Protein AF-0000000072935195 (afdb_homodimer)

Structure (mmCIF, N/CA/C/O backbone):
data_AF-000000007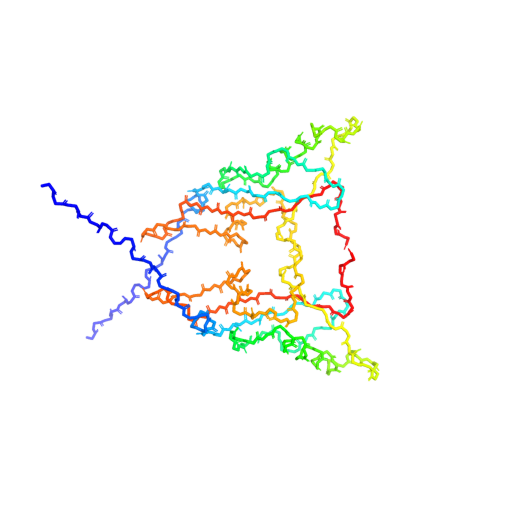2935195-model_v1
#
loop_
_entity.id
_entity.type
_entity.pdbx_description
1 polymer 'Ubiquitin-like protein ATG12'
#
loop_
_atom_site.group_PDB
_atom_site.id
_atom_site.type_symbol
_atom_site.label_atom_id
_atom_site.label_alt_id
_atom_site.label_comp_id
_atom_site.label_asym_id
_atom_site.label_entity_id
_atom_site.label_seq_id
_atom_site.pdbx_PDB_ins_code
_atom_site.Cartn_x
_atom_site.Cartn_y
_atom_site.Cartn_z
_atom_site.occupancy
_atom_site.B_iso_or_equiv
_atom_site.auth_seq_id
_atom_site.auth_comp_id
_atom_site.auth_asym_id
_atom_site.auth_atom_id
_atom_site.pdbx_PDB_model_num
ATOM 1 N N . MET A 1 1 ? 34.125 33.344 -24.453 1 31.7 1 MET A N 1
ATOM 2 C CA . MET A 1 1 ? 33.062 33.031 -23.5 1 31.7 1 MET A CA 1
ATOM 3 C C . MET A 1 1 ? 32.531 31.625 -23.75 1 31.7 1 MET A C 1
ATOM 5 O O . MET A 1 1 ? 31.906 31.375 -24.797 1 31.7 1 MET A O 1
ATOM 9 N N . SER A 1 2 ? 33.156 30.453 -23.281 1 37.28 2 SER A N 1
ATOM 10 C CA . SER A 1 2 ? 33.094 29.016 -23.516 1 37.28 2 SER A CA 1
ATOM 11 C C . SER A 1 2 ? 31.781 28.422 -23.047 1 37.28 2 SER A C 1
ATOM 13 O O . SER A 1 2 ? 31.391 28.609 -21.906 1 37.28 2 SER A O 1
ATOM 15 N N . ASN A 1 3 ? 30.672 28.266 -23.906 1 37.59 3 ASN A N 1
ATOM 16 C CA . ASN A 1 3 ? 29.328 27.703 -23.812 1 37.59 3 ASN A CA 1
ATOM 17 C C . ASN A 1 3 ? 29.359 26.297 -23.234 1 37.59 3 ASN A C 1
ATOM 19 O O . ASN A 1 3 ? 29.688 25.344 -23.953 1 37.59 3 ASN A O 1
ATOM 23 N N . ASP A 1 4 ? 29.875 25.984 -22.109 1 37.94 4 ASP A N 1
ATOM 24 C CA . ASP A 1 4 ? 29.906 24.703 -21.391 1 37.94 4 ASP A CA 1
ATOM 25 C C . ASP A 1 4 ? 28.531 24.062 -21.359 1 37.94 4 ASP A C 1
ATOM 27 O O . ASP A 1 4 ? 27.609 24.594 -20.734 1 37.94 4 ASP A O 1
ATOM 31 N N . THR A 1 5 ? 28.031 23.516 -22.547 1 38.28 5 THR A N 1
ATOM 32 C CA . THR A 1 5 ? 26.844 22.703 -22.766 1 38.28 5 THR A CA 1
ATOM 33 C C . THR A 1 5 ? 26.719 21.625 -21.688 1 38.28 5 THR A C 1
ATOM 35 O O . THR A 1 5 ? 27.562 20.719 -21.609 1 38.28 5 THR A O 1
ATOM 38 N N . ASP A 1 6 ? 26.469 21.875 -20.438 1 37.78 6 ASP A N 1
ATOM 39 C CA . ASP A 1 6 ? 26.062 20.984 -19.344 1 37.78 6 ASP A CA 1
ATOM 40 C C . ASP A 1 6 ? 25.188 19.859 -19.859 1 37.78 6 ASP A C 1
ATOM 42 O O . ASP A 1 6 ? 24.062 20.078 -20.328 1 37.78 6 ASP A O 1
ATOM 46 N N . THR A 1 7 ? 25.75 18.891 -20.688 1 35.91 7 THR A N 1
ATOM 47 C CA . THR A 1 7 ? 25.188 17.625 -21.125 1 35.91 7 THR A CA 1
ATOM 48 C C . THR A 1 7 ? 24.422 16.938 -19.984 1 35.91 7 THR A C 1
ATOM 50 O O . THR A 1 7 ? 25.031 16.531 -19 1 35.91 7 THR A O 1
ATOM 53 N N . GLN A 1 8 ? 23.359 17.5 -19.391 1 38.47 8 GLN A N 1
ATOM 54 C CA . GLN A 1 8 ? 22.375 16.75 -18.625 1 38.47 8 GLN A CA 1
ATOM 55 C C . GLN A 1 8 ? 22.266 15.305 -19.109 1 38.47 8 GLN A C 1
ATOM 57 O O . GLN A 1 8 ? 21.953 15.047 -20.266 1 38.47 8 GLN A O 1
ATOM 62 N N . SER A 1 9 ? 23.219 14.359 -18.891 1 37.69 9 SER A N 1
ATOM 63 C CA . SER A 1 9 ? 23.25 12.914 -19.094 1 37.69 9 SER A CA 1
ATOM 64 C C . SER A 1 9 ? 21.844 12.32 -19.062 1 37.69 9 SER A C 1
ATOM 66 O O . SER A 1 9 ? 21.125 12.484 -18.062 1 37.69 9 SER A O 1
ATOM 68 N N . ILE A 1 10 ? 21 12.461 -20.047 1 38.19 10 ILE A N 1
ATOM 69 C CA . ILE A 1 10 ? 19.781 11.734 -20.375 1 38.19 10 ILE A CA 1
ATOM 70 C C . ILE A 1 10 ? 19.859 10.32 -19.797 1 38.19 10 ILE A C 1
ATOM 72 O O . ILE A 1 10 ? 20.734 9.539 -20.141 1 38.19 10 ILE A O 1
ATOM 76 N N . GLU A 1 11 ? 19.875 10.062 -18.438 1 41.09 11 GLU A N 1
ATOM 77 C CA . GLU A 1 11 ? 19.516 8.688 -18.094 1 41.09 11 GLU A CA 1
ATOM 78 C C . GLU A 1 11 ? 18.812 7.988 -19.25 1 41.09 11 GLU A C 1
ATOM 80 O O . GLU A 1 11 ? 17.688 8.359 -19.609 1 41.09 11 GLU A O 1
ATOM 85 N N . VAL A 1 12 ? 19.406 7.773 -20.375 1 40.97 12 VAL A N 1
ATOM 86 C CA . VAL A 1 12 ? 19.047 6.988 -21.547 1 40.97 12 VAL A CA 1
ATOM 87 C C . VAL A 1 12 ? 18 5.941 -21.172 1 40.97 12 VAL A C 1
ATOM 89 O O . VAL A 1 12 ? 17.906 5.539 -20 1 40.97 12 VAL A O 1
ATOM 92 N N . ALA A 1 13 ? 16.984 5.742 -21.984 1 46.56 13 ALA A N 1
ATOM 93 C CA . ALA A 1 13 ? 15.883 4.793 -22.109 1 46.56 13 ALA A CA 1
ATOM 94 C C . ALA A 1 13 ? 16.344 3.375 -21.781 1 46.56 13 ALA A C 1
ATOM 96 O O . ALA A 1 13 ? 17.062 2.754 -22.562 1 46.56 13 ALA A O 1
ATOM 97 N N . VAL A 1 14 ? 17.031 3.082 -20.672 1 55.19 14 VAL A N 1
ATOM 98 C CA . VAL A 1 14 ? 17.156 1.657 -20.375 1 55.19 14 VAL A CA 1
ATOM 99 C C . VAL A 1 14 ? 15.938 0.909 -20.922 1 55.19 14 VAL A C 1
ATOM 101 O O . VAL A 1 14 ? 14.797 1.337 -20.734 1 55.19 14 VAL A O 1
ATOM 104 N N . PRO A 1 15 ? 16.156 0.14 -21.938 1 67.12 15 PRO A N 1
ATOM 105 C CA . PRO A 1 15 ? 15.031 -0.64 -22.469 1 67.12 15 PRO A CA 1
ATOM 106 C C . PRO A 1 15 ? 14.164 -1.25 -21.375 1 67.12 15 PRO A C 1
ATOM 108 O O . PRO A 1 15 ? 14.672 -1.594 -20.297 1 67.12 15 PRO A O 1
ATOM 111 N N . PHE A 1 16 ? 12.836 -1.017 -21.453 1 74.25 16 PHE A N 1
ATOM 112 C CA . PHE A 1 16 ? 11.828 -1.534 -20.531 1 74.25 16 PHE A CA 1
ATOM 113 C C . PHE A 1 16 ? 12.172 -2.947 -20.094 1 74.25 16 PHE A C 1
ATOM 115 O O . PHE A 1 16 ? 11.938 -3.312 -18.938 1 74.25 16 PHE A O 1
ATOM 122 N N . GLU A 1 17 ? 12.891 -3.598 -20.969 1 83.06 17 GLU A N 1
ATOM 123 C CA . GLU A 1 17 ? 13.203 -4.984 -20.641 1 83.06 17 GLU A CA 1
ATOM 124 C C . GLU A 1 17 ? 14.25 -5.07 -19.531 1 83.06 17 GLU A C 1
ATOM 126 O O . GLU A 1 17 ? 14.148 -5.918 -18.641 1 83.06 17 GLU A O 1
ATOM 131 N N . LYS A 1 18 ? 15.211 -4.203 -19.562 1 86.5 18 LYS A N 1
ATOM 132 C CA . LYS A 1 18 ? 16.266 -4.219 -18.562 1 86.5 18 LYS A CA 1
ATOM 133 C C . LYS A 1 18 ? 15.742 -3.811 -17.188 1 86.5 18 LYS A C 1
ATOM 135 O O . LYS A 1 18 ? 16.203 -4.32 -16.156 1 86.5 18 LYS A O 1
ATOM 140 N N . LEU A 1 19 ? 14.727 -3.055 -17.25 1 90.62 19 LEU A N 1
ATOM 141 C CA . LEU A 1 19 ? 14.141 -2.561 -16 1 90.62 19 LEU A CA 1
ATOM 142 C C . LEU A 1 19 ? 13.367 -3.668 -15.289 1 90.62 19 LEU A C 1
ATOM 144 O O . LEU A 1 19 ? 13.148 -3.594 -14.078 1 90.62 19 LEU A O 1
ATOM 148 N N . ARG A 1 20 ? 13.047 -4.668 -16.062 1 95.38 20 ARG A N 1
ATOM 149 C CA . ARG A 1 20 ? 12.219 -5.742 -15.523 1 95.38 20 ARG A CA 1
ATOM 150 C C . ARG A 1 20 ? 13.031 -7.012 -15.305 1 95.38 20 ARG A C 1
ATOM 152 O O . ARG A 1 20 ? 12.492 -8.047 -14.906 1 95.38 20 ARG A O 1
ATOM 159 N N . ASP A 1 21 ? 14.289 -6.801 -15.586 1 94.94 21 ASP A N 1
ATOM 160 C CA . ASP A 1 21 ? 15.156 -7.973 -15.57 1 94.94 21 ASP A CA 1
ATOM 161 C C . ASP A 1 21 ? 15.703 -8.227 -14.164 1 94.94 21 ASP A C 1
ATOM 163 O O . ASP A 1 21 ? 16.906 -8.102 -13.93 1 94.94 21 ASP A O 1
ATOM 167 N N . PHE A 1 22 ? 14.898 -8.617 -13.219 1 96.62 22 PHE A N 1
ATOM 168 C CA . PHE A 1 22 ? 15.211 -9.047 -11.859 1 96.62 22 PHE A CA 1
ATOM 169 C C . PHE A 1 22 ? 14.109 -9.945 -11.312 1 96.62 22 PHE A C 1
ATOM 171 O O . PHE A 1 22 ? 13.023 -10.031 -11.883 1 96.62 22 PHE A O 1
ATOM 178 N N . ARG A 1 23 ? 14.391 -10.672 -10.266 1 97.88 23 ARG A N 1
ATOM 179 C CA . ARG A 1 23 ? 13.398 -11.547 -9.641 1 97.88 23 ARG A CA 1
ATOM 180 C C . ARG A 1 23 ? 12.609 -10.797 -8.57 1 97.88 23 ARG A C 1
ATOM 182 O O . ARG A 1 23 ? 13.156 -9.953 -7.859 1 97.88 23 ARG A O 1
ATOM 189 N N . VAL A 1 24 ? 11.391 -11.164 -8.531 1 97.94 24 VAL A N 1
ATOM 190 C CA . VAL A 1 24 ? 10.492 -10.633 -7.512 1 97.94 24 VAL A CA 1
ATOM 191 C C . VAL A 1 24 ? 10.086 -11.75 -6.551 1 97.94 24 VAL A C 1
ATOM 193 O O . VAL A 1 24 ? 9.469 -12.734 -6.961 1 97.94 24 VAL A O 1
ATOM 196 N N . THR A 1 25 ? 10.469 -11.586 -5.328 1 98 25 THR A N 1
ATOM 197 C CA . THR A 1 25 ? 9.938 -12.469 -4.301 1 98 25 THR A CA 1
ATOM 198 C C . THR A 1 25 ? 8.555 -12.008 -3.848 1 98 25 THR A C 1
ATOM 200 O O . THR A 1 25 ? 8.398 -10.883 -3.365 1 98 25 THR A O 1
ATOM 203 N N . VAL A 1 26 ? 7.562 -12.875 -4.035 1 97.44 26 VAL A N 1
ATOM 204 C CA . VAL A 1 26 ? 6.215 -12.531 -3.6 1 97.44 26 VAL A CA 1
ATOM 205 C C . VAL A 1 26 ? 5.898 -13.234 -2.283 1 97.44 26 VAL A C 1
ATOM 207 O O . VAL A 1 26 ? 6.285 -14.391 -2.082 1 97.44 26 VAL A O 1
ATOM 210 N N . GLN A 1 27 ? 5.328 -12.555 -1.405 1 95.81 27 GLN A N 1
ATOM 211 C CA . GLN A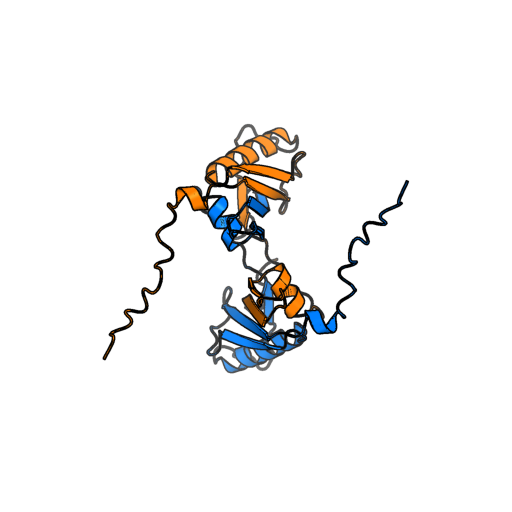 1 27 ? 4.762 -13.102 -0.18 1 95.81 27 GLN A CA 1
ATOM 212 C C . GLN A 1 27 ? 3.244 -12.93 -0.15 1 95.81 27 GLN A C 1
ATOM 214 O O . GLN A 1 27 ? 2.738 -11.82 -0.355 1 95.81 27 GLN A O 1
ATOM 219 N N . LEU A 1 28 ? 2.535 -14.016 0.175 1 95.69 28 LEU A N 1
ATOM 220 C CA . LEU A 1 28 ? 1.087 -14.047 -0.002 1 95.69 28 LEU A CA 1
ATOM 221 C C . LEU A 1 28 ? 0.376 -14.117 1.345 1 95.69 28 LEU A C 1
ATOM 223 O O . LEU A 1 28 ? 0.763 -14.898 2.219 1 95.69 28 LEU A O 1
ATOM 227 N N . TYR A 1 29 ? -0.694 -13.297 1.354 1 92.94 29 TYR A N 1
ATOM 228 C CA . TYR A 1 29 ? -1.54 -13.289 2.541 1 92.94 29 TYR A CA 1
ATOM 229 C C . TYR A 1 29 ? -3.002 -13.508 2.172 1 92.94 29 TYR A C 1
ATOM 231 O O . TYR A 1 29 ? -3.547 -12.805 1.322 1 92.94 29 TYR A O 1
ATOM 239 N N . PRO A 1 30 ? -3.639 -14.508 2.848 1 93.88 30 PRO A N 1
ATOM 240 C CA . PRO A 1 30 ? -5.059 -14.719 2.557 1 93.88 30 PRO A CA 1
ATOM 241 C C . PRO A 1 30 ? -5.953 -13.648 3.178 1 93.88 30 PRO A C 1
ATOM 243 O O . PRO A 1 30 ? -5.641 -13.125 4.25 1 93.88 30 PRO A O 1
ATOM 246 N N . ILE A 1 31 ? -6.961 -13.359 2.439 1 89.19 31 ILE A N 1
ATOM 247 C CA . ILE A 1 31 ? -7.992 -12.453 2.934 1 89.19 31 ILE A CA 1
ATOM 248 C C . ILE A 1 31 ? -9.305 -13.211 3.105 1 89.19 31 ILE A C 1
ATOM 250 O O . ILE A 1 31 ? -9.672 -14.031 2.26 1 89.19 31 ILE A O 1
ATOM 254 N N . GLY A 1 32 ? -9.961 -12.836 4.27 1 88.5 32 GLY A N 1
ATOM 255 C CA . GLY A 1 32 ? -11.266 -13.445 4.477 1 88.5 32 GLY A CA 1
ATOM 256 C C . GLY A 1 32 ? -11.211 -14.961 4.582 1 88.5 32 GLY A C 1
ATOM 257 O O . GLY A 1 32 ? -10.453 -15.5 5.391 1 88.5 32 GLY A O 1
ATOM 258 N N . ASN A 1 33 ? -11.953 -15.594 3.648 1 89.19 33 ASN A N 1
ATOM 259 C CA . ASN A 1 33 ? -12.094 -17.047 3.742 1 89.19 33 ASN A CA 1
ATOM 260 C C . ASN A 1 33 ? -11.125 -17.766 2.803 1 89.19 33 ASN A C 1
ATOM 262 O O . ASN A 1 33 ? -11.25 -18.969 2.584 1 89.19 33 ASN A O 1
ATOM 266 N N . ALA A 1 34 ? -10.258 -17.062 2.256 1 93.81 34 ALA A N 1
ATOM 267 C CA . ALA A 1 34 ? -9.266 -17.719 1.411 1 93.81 34 ALA A CA 1
ATOM 268 C C . ALA A 1 34 ? -8.406 -18.688 2.229 1 93.81 34 ALA A C 1
ATOM 270 O O . ALA A 1 34 ? -7.98 -18.359 3.338 1 93.81 34 ALA A O 1
ATOM 271 N N . PRO A 1 35 ? -8.18 -19.812 1.709 1 94.38 35 PRO A N 1
ATOM 272 C CA . PRO A 1 35 ? -7.367 -20.766 2.451 1 94.38 35 PRO A CA 1
ATOM 273 C C . PRO A 1 35 ? -5.895 -20.375 2.508 1 94.38 35 PRO A C 1
ATOM 275 O O . PRO A 1 35 ? -5.363 -19.812 1.547 1 94.38 35 PRO A O 1
ATOM 278 N N . PRO A 1 36 ? -5.281 -20.703 3.639 1 94.75 36 PRO A N 1
ATOM 279 C CA . PRO A 1 36 ? -3.826 -20.562 3.631 1 94.75 36 PRO A CA 1
ATOM 280 C C . PRO A 1 36 ? -3.141 -21.531 2.668 1 94.75 36 PRO A C 1
ATO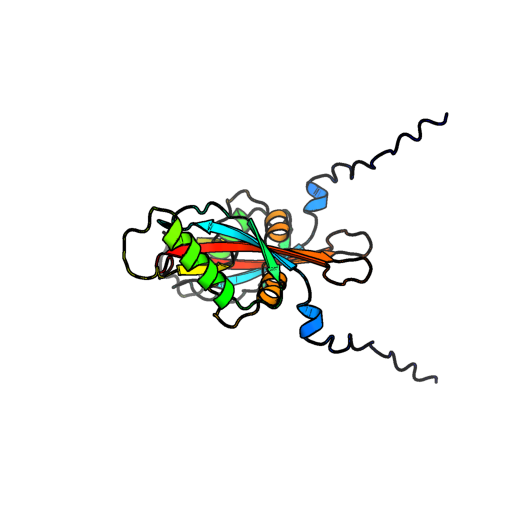M 282 O O . PRO A 1 36 ? -3.588 -22.672 2.512 1 94.75 36 PRO A O 1
ATOM 285 N N . LEU A 1 37 ? -2.197 -21.109 2.082 1 94.44 37 LEU A N 1
ATOM 286 C CA . LEU A 1 37 ? -1.484 -21.922 1.111 1 94.44 37 LEU A CA 1
ATOM 287 C C . LEU A 1 37 ? -0.181 -22.453 1.701 1 94.44 37 LEU A C 1
ATOM 289 O O . LEU A 1 37 ? 0.43 -21.812 2.551 1 94.44 37 LEU A O 1
ATOM 293 N N . LYS A 1 38 ? 0.239 -23.547 1.269 1 91.06 38 LYS A N 1
ATOM 294 C CA . LYS A 1 38 ? 1.497 -24.141 1.698 1 91.06 38 LYS A CA 1
ATOM 295 C C . LYS A 1 38 ? 2.689 -23.297 1.259 1 91.06 38 LYS A C 1
ATOM 297 O O . LYS A 1 38 ? 3.629 -23.094 2.031 1 91.06 38 LYS A O 1
ATOM 302 N N . GLN A 1 39 ? 2.67 -22.859 0.032 1 89.56 39 GLN A N 1
ATOM 303 C CA . GLN A 1 39 ? 3.693 -21.953 -0.494 1 89.56 39 GLN A CA 1
ATOM 304 C C . GLN A 1 39 ? 3.225 -20.5 -0.454 1 89.56 39 GLN A C 1
ATOM 306 O O . GLN A 1 39 ? 2.471 -20.062 -1.325 1 89.56 39 GLN A O 1
ATOM 311 N N . CYS A 1 40 ? 3.756 -19.828 0.5 1 92.38 40 CYS A N 1
ATOM 312 C CA . CYS A 1 40 ? 3.281 -18.453 0.663 1 92.38 40 CYS A CA 1
ATOM 313 C C . CYS A 1 40 ? 4.375 -17.453 0.309 1 92.38 40 CYS A C 1
ATOM 315 O O . CYS A 1 40 ? 4.145 -16.234 0.342 1 92.38 40 CYS A O 1
ATOM 317 N N . LYS A 1 41 ? 5.523 -17.906 0.087 1 96.81 41 LYS A N 1
ATOM 318 C CA . LYS A 1 41 ? 6.648 -17.078 -0.315 1 96.81 41 LYS A CA 1
ATOM 319 C C . LYS A 1 41 ? 7.473 -17.75 -1.406 1 96.81 41 LYS A C 1
ATOM 321 O O . LYS A 1 41 ? 7.941 -18.875 -1.231 1 96.81 41 LYS A O 1
ATOM 326 N N . PHE A 1 42 ? 7.641 -17.125 -2.551 1 97.38 42 PHE A N 1
ATOM 327 C CA . PHE A 1 42 ? 8.414 -17.672 -3.656 1 97.38 42 PHE A CA 1
ATOM 328 C C . PHE A 1 42 ? 8.836 -16.562 -4.617 1 97.38 42 PHE A C 1
ATOM 330 O O . PHE A 1 42 ? 8.305 -15.445 -4.566 1 97.38 42 PHE A O 1
ATOM 337 N N . ALA A 1 43 ? 9.797 -16.875 -5.48 1 97.81 43 ALA A N 1
ATOM 338 C CA . ALA A 1 43 ? 10.32 -15.914 -6.441 1 97.81 43 ALA A CA 1
ATOM 339 C C . ALA A 1 43 ? 9.758 -16.172 -7.84 1 97.81 43 ALA A C 1
ATOM 341 O O . ALA A 1 43 ? 9.492 -17.312 -8.211 1 97.81 43 ALA A O 1
ATOM 342 N N . MET A 1 44 ? 9.602 -15.109 -8.555 1 97.94 44 MET A N 1
ATOM 343 C CA . MET A 1 44 ? 9.234 -15.188 -9.961 1 97.94 44 MET A CA 1
ATOM 344 C C . MET A 1 44 ? 9.984 -14.141 -10.781 1 97.94 44 MET A C 1
ATOM 346 O O . MET A 1 44 ? 10.547 -13.203 -10.219 1 97.94 44 MET A O 1
ATOM 350 N N . ALA A 1 45 ? 10.016 -14.438 -12.164 1 97.81 45 ALA A N 1
ATOM 351 C CA . ALA A 1 45 ? 10.656 -13.461 -13.039 1 97.81 45 ALA A CA 1
ATOM 352 C C . ALA A 1 45 ? 9.938 -12.117 -12.984 1 97.81 45 ALA A C 1
ATOM 354 O O . ALA A 1 45 ? 8.703 -12.07 -12.953 1 97.81 45 ALA A O 1
ATOM 355 N N . GLY A 1 46 ? 10.703 -11.07 -12.984 1 97.81 46 GLY A N 1
ATOM 356 C CA . GLY A 1 46 ? 10.125 -9.734 -12.961 1 97.81 46 GLY A CA 1
ATOM 357 C C . GLY A 1 46 ? 9.234 -9.445 -14.156 1 97.81 46 GLY A C 1
ATOM 358 O O . GLY A 1 46 ? 8.281 -8.68 -14.047 1 97.81 46 GLY A O 1
ATOM 359 N N . SER A 1 47 ? 9.469 -10.07 -15.227 1 97.69 47 SER A N 1
ATOM 360 C CA . SER A 1 47 ? 8.727 -9.812 -16.469 1 97.69 47 SER A CA 1
ATOM 361 C C . SER A 1 47 ? 7.395 -10.555 -16.469 1 97.69 47 SER A C 1
ATOM 363 O O . SER A 1 47 ? 6.598 -10.398 -17.391 1 97.69 47 SER A O 1
ATOM 365 N N . THR A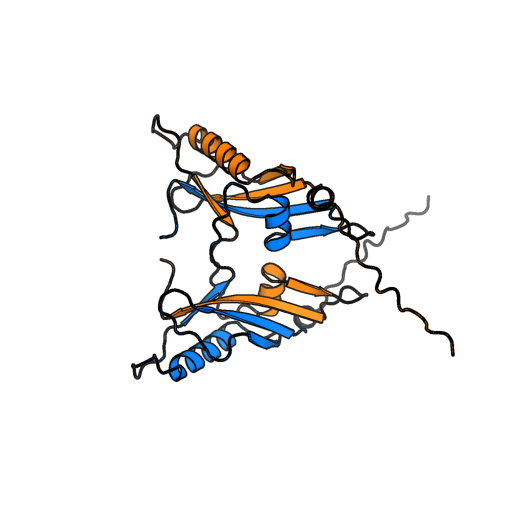 1 48 ? 7.082 -11.266 -15.492 1 97.75 48 THR A N 1
ATOM 366 C CA . THR A 1 48 ? 5.867 -12.07 -15.406 1 97.75 48 THR A CA 1
ATOM 367 C C . THR A 1 48 ? 4.637 -11.18 -15.266 1 97.75 48 THR A C 1
ATOM 369 O O . THR A 1 48 ? 4.609 -10.281 -14.422 1 97.75 48 THR A O 1
ATOM 372 N N . PRO A 1 49 ? 3.637 -11.367 -16.109 1 98.44 49 PRO A N 1
ATOM 373 C CA . PRO A 1 49 ? 2.391 -10.625 -15.898 1 98.44 49 PRO A CA 1
ATOM 374 C C . PRO A 1 49 ? 1.58 -11.148 -14.719 1 98.44 49 PRO A C 1
ATOM 376 O O . PRO A 1 49 ? 1.693 -12.328 -14.359 1 98.44 49 PRO A O 1
ATOM 379 N N . VAL A 1 50 ? 0.728 -10.375 -14.234 1 98.31 50 VAL A N 1
ATOM 380 C CA . VAL A 1 50 ? -0.066 -10.688 -13.055 1 98.31 50 VAL A CA 1
ATOM 381 C C . VAL A 1 50 ? -0.962 -11.891 -13.336 1 98.31 50 VAL A C 1
ATOM 383 O O . VAL A 1 50 ? -1.194 -12.719 -12.445 1 98.31 50 VAL A O 1
ATOM 386 N N . ARG A 1 51 ? -1.384 -12.016 -14.492 1 98.31 51 ARG A N 1
ATOM 387 C CA . ARG A 1 51 ? -2.287 -13.109 -14.828 1 98.31 51 ARG A CA 1
ATOM 388 C C . ARG A 1 51 ? -1.644 -14.461 -14.539 1 98.31 51 ARG A C 1
ATOM 390 O O . ARG A 1 51 ? -2.334 -15.422 -14.188 1 98.31 51 ARG A O 1
ATOM 397 N N . VAL A 1 52 ? -0.351 -14.523 -14.773 1 98.31 52 VAL A N 1
ATOM 398 C CA . VAL A 1 52 ? 0.357 -15.773 -14.5 1 98.31 52 VAL A CA 1
ATOM 399 C C . VAL A 1 52 ? 0.307 -16.078 -13.008 1 98.31 52 VAL A C 1
ATOM 401 O O . VAL A 1 52 ? 0.083 -17.234 -12.617 1 98.31 52 VAL A O 1
ATOM 404 N N . LEU A 1 53 ? 0.479 -15.109 -12.164 1 98.19 53 LEU A N 1
ATOM 405 C CA . LEU A 1 53 ? 0.37 -15.273 -10.719 1 98.19 53 LEU A CA 1
ATOM 406 C C . LEU A 1 53 ? -1.034 -15.727 -10.328 1 98.19 53 LEU A C 1
ATOM 408 O O . LEU A 1 53 ? -1.194 -16.641 -9.523 1 98.19 53 LEU A O 1
ATOM 412 N N . ILE A 1 54 ? -1.979 -15.078 -10.883 1 97.88 54 ILE A N 1
ATOM 413 C CA . ILE A 1 54 ? -3.363 -15.398 -10.555 1 97.88 54 ILE A CA 1
ATOM 414 C C . ILE A 1 54 ? -3.656 -16.859 -10.906 1 97.88 54 ILE A C 1
ATOM 416 O O . ILE A 1 54 ? -4.273 -17.578 -10.125 1 97.88 54 ILE A O 1
ATOM 420 N N . LYS A 1 55 ? -3.193 -17.234 -12.023 1 97.19 55 LYS A N 1
ATOM 421 C CA . LYS A 1 55 ? -3.4 -18.625 -12.438 1 97.19 55 LYS A CA 1
ATOM 422 C C . LYS A 1 55 ? -2.723 -19.594 -11.477 1 97.19 55 LYS A C 1
ATOM 424 O O . LYS A 1 55 ? -3.287 -20.641 -11.133 1 97.19 55 LYS A O 1
ATOM 429 N N . PHE A 1 56 ? -1.497 -19.297 -11.125 1 96.69 56 PHE A N 1
ATOM 430 C CA . PHE A 1 56 ? -0.794 -20.094 -10.125 1 96.69 56 PHE A CA 1
ATOM 431 C C . PHE A 1 56 ? -1.614 -20.203 -8.852 1 96.69 56 PHE A C 1
ATOM 433 O O . PHE A 1 56 ? -1.764 -21.297 -8.297 1 96.69 56 PHE A O 1
ATOM 440 N N . LEU A 1 57 ? -2.215 -19.156 -8.406 1 96.62 57 LEU A N 1
ATOM 441 C CA . LEU A 1 57 ? -2.969 -19.125 -7.16 1 96.62 57 LEU A CA 1
ATOM 442 C C . LEU A 1 57 ? -4.266 -19.922 -7.281 1 96.62 57 LEU A C 1
ATOM 444 O O . LEU A 1 57 ? -4.68 -20.578 -6.328 1 96.62 57 LEU A O 1
ATOM 448 N N . GLU A 1 58 ? -4.883 -19.75 -8.422 1 96 58 GLU A N 1
ATOM 449 C CA . GLU A 1 58 ? -6.074 -20.562 -8.664 1 96 58 GLU A CA 1
ATOM 450 C C . GLU A 1 58 ? -5.773 -22.047 -8.492 1 96 58 GLU A C 1
ATOM 452 O O . GLU A 1 58 ? -6.539 -22.766 -7.844 1 96 58 GLU A O 1
ATOM 457 N N . GLY A 1 59 ? -4.668 -22.422 -9.086 1 94.88 59 GLY A N 1
ATOM 458 C CA . GLY A 1 59 ? -4.25 -23.797 -8.914 1 94.88 59 GLY A CA 1
ATOM 459 C C . GLY A 1 59 ? -3.975 -24.156 -7.465 1 94.88 59 GLY A C 1
ATOM 460 O O . GLY A 1 59 ? -4.414 -25.203 -6.988 1 94.88 59 GLY A O 1
ATOM 461 N N . ALA A 1 60 ? -3.289 -23.344 -6.734 1 94.44 60 ALA A N 1
ATOM 462 C CA . ALA A 1 60 ? -2.928 -23.594 -5.34 1 94.44 60 ALA A CA 1
ATOM 463 C C . ALA A 1 60 ? -4.168 -23.688 -4.461 1 94.44 60 ALA A C 1
ATOM 465 O O . ALA A 1 60 ? -4.238 -24.531 -3.568 1 94.44 60 ALA A O 1
ATOM 466 N N . VAL A 1 61 ? -5.09 -22.844 -4.734 1 94 61 VAL A N 1
ATOM 467 C CA . VAL A 1 61 ? -6.332 -22.844 -3.967 1 94 61 VAL A CA 1
ATOM 468 C C . VAL A 1 61 ? -7.113 -24.125 -4.25 1 94 61 VAL A C 1
ATOM 470 O O . VAL A 1 61 ? -7.652 -24.75 -3.328 1 94 61 VAL A O 1
ATOM 473 N N . MET A 1 62 ? -7.16 -24.422 -5.508 1 92.69 62 MET A N 1
ATOM 474 C CA . MET A 1 62 ? -7.855 -25.641 -5.91 1 92.69 62 MET A CA 1
ATOM 475 C C . MET A 1 62 ? -7.289 -26.844 -5.18 1 92.69 62 MET A C 1
ATOM 477 O O . MET A 1 62 ? -8.031 -27.75 -4.797 1 92.69 62 MET A O 1
ATOM 481 N N . HIS A 1 63 ? -6.051 -26.812 -4.902 1 91.06 63 HIS A N 1
ATOM 482 C CA . HIS A 1 63 ? -5.387 -27.969 -4.324 1 91.06 63 HIS A CA 1
ATOM 483 C C . HIS A 1 63 ? -5.258 -27.844 -2.809 1 91.06 63 HIS A C 1
ATOM 485 O O . HIS A 1 63 ? -4.641 -28.688 -2.154 1 91.06 63 HIS A O 1
ATOM 491 N N . SER A 1 64 ? -5.672 -26.797 -2.199 1 87.69 64 SER A N 1
ATOM 492 C CA . SER A 1 64 ? -5.535 -26.516 -0.773 1 87.69 64 SER A CA 1
ATOM 493 C C . SER A 1 64 ? -6.402 -27.469 0.055 1 87.69 64 SER A C 1
ATOM 495 O O . SER A 1 64 ? -6.215 -27.578 1.268 1 87.69 64 SER A O 1
ATOM 497 N N . GLY A 1 65 ? -7.277 -28.219 -0.471 1 80.88 65 GLY A N 1
ATOM 498 C CA . GLY A 1 65 ? -8.156 -29.141 0.225 1 80.88 65 GLY A CA 1
ATOM 499 C C . GLY A 1 65 ? -9.453 -28.5 0.683 1 80.88 65 GLY A C 1
ATOM 500 O O . GLY A 1 65 ? -10.398 -29.203 1.054 1 80.88 65 GLY A O 1
ATOM 501 N N . THR A 1 66 ? -9.414 -27.203 0.749 1 79.06 66 THR A N 1
ATOM 502 C CA . THR A 1 66 ? -10.602 -26.516 1.246 1 79.06 66 THR A CA 1
ATOM 503 C C . THR A 1 66 ? -11.57 -26.219 0.106 1 79.06 66 THR A C 1
ATOM 505 O O . THR A 1 66 ? -12.758 -26.016 0.336 1 79.06 66 THR A O 1
ATOM 508 N N . HIS A 1 67 ? -11.047 -26.266 -1.054 1 76.44 67 HIS A N 1
ATOM 509 C CA . HIS A 1 67 ? -11.906 -26 -2.197 1 76.44 67 HIS A CA 1
ATOM 510 C C . HIS A 1 67 ? -12.734 -27.219 -2.57 1 76.44 67 HIS A C 1
ATOM 512 O O . HIS A 1 67 ? -12.188 -28.297 -2.816 1 76.44 67 HIS A O 1
ATOM 518 N N . THR A 1 68 ? -13.969 -27.172 -2.506 1 72.62 68 THR A N 1
ATOM 519 C CA . THR A 1 68 ? -14.859 -28.312 -2.66 1 72.62 68 THR A CA 1
ATOM 520 C C . THR A 1 68 ? -15.5 -28.328 -4.047 1 72.62 68 THR A C 1
ATOM 522 O O . THR A 1 68 ? -16.016 -29.344 -4.488 1 72.62 68 THR A O 1
ATOM 525 N N . GLY A 1 69 ? -15.469 -27.266 -4.703 1 70.56 69 GLY A N 1
ATOM 526 C CA . GLY A 1 69 ? -16.203 -27.188 -5.961 1 70.56 69 GLY A CA 1
ATOM 527 C C . GLY A 1 69 ? -15.375 -27.625 -7.156 1 70.56 69 GLY A C 1
ATOM 528 O O . GLY A 1 69 ? -14.156 -27.797 -7.047 1 70.56 69 GLY A O 1
ATOM 529 N N . THR A 1 70 ? -16.125 -28.188 -8.227 1 77.94 70 THR A N 1
ATOM 530 C CA . THR A 1 70 ? -15.5 -28.625 -9.477 1 77.94 70 THR A CA 1
ATOM 531 C C . THR A 1 70 ? -15.109 -27.406 -10.32 1 77.94 70 THR A C 1
ATOM 533 O O . THR A 1 70 ? -14.406 -27.547 -11.32 1 77.94 70 THR A O 1
ATOM 536 N N . GLN A 1 71 ? -15.492 -26.25 -9.859 1 86.94 71 GLN A N 1
ATOM 537 C CA . GLN A 1 71 ? -15.234 -25.047 -10.641 1 86.94 71 GLN A CA 1
ATOM 538 C C . GLN A 1 71 ? -13.938 -24.375 -10.211 1 86.94 71 GLN A C 1
ATOM 540 O O . GLN A 1 71 ? -13.555 -24.453 -9.039 1 86.94 71 GLN A O 1
ATOM 545 N N . GLU A 1 72 ? -13.289 -23.797 -11.156 1 90.5 72 GLU A N 1
ATOM 546 C CA . GLU A 1 72 ? -12.078 -23.031 -10.875 1 90.5 72 GLU A CA 1
ATOM 547 C C . GLU A 1 72 ? -12.359 -21.875 -9.914 1 90.5 72 GLU A C 1
ATOM 549 O O . GLU A 1 72 ? -13.336 -21.141 -10.094 1 90.5 72 GLU A O 1
ATOM 554 N N . PRO A 1 73 ? -11.602 -21.797 -8.852 1 93.5 73 PRO A N 1
ATOM 555 C CA . PRO A 1 73 ? -11.82 -20.672 -7.93 1 93.5 73 PRO A CA 1
ATOM 556 C C . PRO A 1 73 ? -11.578 -19.312 -8.578 1 93.5 73 PRO A C 1
ATOM 558 O O . PRO A 1 73 ? -10.68 -19.172 -9.406 1 93.5 73 PRO A O 1
ATOM 561 N N . ASP A 1 74 ? -12.406 -18.344 -8.148 1 94.88 74 ASP A N 1
ATOM 562 C CA . ASP A 1 74 ? -12.234 -16.953 -8.578 1 94.88 74 ASP A CA 1
ATOM 563 C C . ASP A 1 74 ? -11.297 -16.203 -7.637 1 94.88 74 ASP A C 1
ATOM 565 O O . ASP A 1 74 ? -11.742 -15.625 -6.645 1 94.88 74 ASP A O 1
ATOM 569 N N . VAL A 1 75 ? -10.07 -16.188 -8.039 1 95.62 75 VAL A N 1
ATOM 570 C CA . VAL A 1 75 ? -9.062 -15.609 -7.145 1 95.62 75 VAL A CA 1
ATOM 571 C C . VAL A 1 75 ? -8.797 -14.156 -7.527 1 95.62 75 VAL A C 1
ATOM 573 O O . VAL A 1 75 ? -8.695 -13.828 -8.711 1 95.62 75 VAL A O 1
ATOM 576 N N . TYR A 1 76 ? -8.719 -13.359 -6.516 1 94.19 76 TYR A N 1
ATOM 577 C CA . TYR A 1 76 ? -8.367 -11.945 -6.641 1 94.19 76 TYR A CA 1
ATOM 578 C C . TYR A 1 76 ? -7.07 -11.641 -5.902 1 94.19 76 TYR A C 1
ATOM 580 O O . TYR A 1 76 ? -6.828 -12.164 -4.812 1 94.19 76 TYR A O 1
ATOM 588 N N . VAL A 1 77 ? -6.332 -10.727 -6.523 1 94.75 77 VAL A N 1
ATOM 589 C CA . VAL A 1 77 ? -5.066 -10.32 -5.922 1 94.75 77 VAL A CA 1
ATOM 590 C C . VAL A 1 77 ? -5.094 -8.828 -5.613 1 94.75 77 VAL A C 1
ATOM 592 O O . VAL A 1 77 ? -5.617 -8.031 -6.398 1 94.75 77 VAL A O 1
ATOM 595 N N . TYR A 1 78 ? -4.449 -8.461 -4.527 1 91.69 78 TYR A N 1
ATOM 596 C CA . TYR A 1 78 ? -4.383 -7.078 -4.07 1 91.69 78 TYR A CA 1
ATOM 597 C C . TYR A 1 78 ? -2.955 -6.699 -3.693 1 91.69 78 TYR A C 1
ATOM 599 O O . TYR A 1 78 ? -2.254 -7.469 -3.033 1 91.69 78 TYR A O 1
ATOM 607 N N . ILE A 1 79 ? -2.664 -5.531 -4.234 1 89.38 79 ILE A N 1
ATOM 608 C CA . ILE A 1 79 ? -1.39 -4.98 -3.787 1 89.38 79 ILE A CA 1
ATOM 609 C C . ILE A 1 79 ? -1.585 -4.234 -2.469 1 89.38 79 ILE A C 1
ATOM 611 O O . ILE A 1 79 ? -2.416 -3.326 -2.381 1 89.38 79 ILE A O 1
ATOM 615 N N . ASN A 1 80 ? -0.843 -4.426 -1.575 1 73.06 80 ASN A N 1
ATOM 616 C CA . ASN A 1 80 ? -0.873 -3.828 -0.245 1 73.06 80 ASN A CA 1
ATOM 617 C C . ASN A 1 80 ? -2.285 -3.812 0.331 1 73.06 80 ASN A C 1
ATOM 619 O O . ASN A 1 80 ? -3.256 -3.611 -0.401 1 73.06 80 ASN A O 1
ATOM 623 N N . ASN A 1 81 ? -2.629 -4.461 1.348 1 64.19 81 ASN A N 1
ATOM 624 C CA . ASN A 1 81 ? -3.918 -4.332 2.02 1 64.19 81 ASN A CA 1
ATOM 625 C C . ASN A 1 81 ? -4.02 -3.018 2.789 1 64.19 81 ASN A C 1
ATOM 627 O O . ASN A 1 81 ? -3.066 -2.236 2.822 1 64.19 81 ASN A O 1
ATOM 631 N N . PHE A 1 82 ? -5.273 -2.605 3.15 1 69.69 82 PHE A N 1
ATOM 632 C CA . PHE A 1 82 ? -5.473 -1.387 3.926 1 69.69 82 PHE A CA 1
ATOM 633 C C . PHE A 1 82 ? -4.934 -1.553 5.34 1 69.69 82 PHE A C 1
ATOM 635 O O . PHE A 1 82 ? -5.086 -2.613 5.949 1 69.69 82 PHE A O 1
ATOM 642 N N . PHE A 1 83 ? -3.955 -0.631 5.609 1 79.56 83 PHE A N 1
ATOM 643 C CA . PHE A 1 83 ? -3.475 -0.516 6.984 1 79.56 83 PHE A CA 1
ATOM 644 C C . PHE A 1 83 ? -3.982 0.768 7.629 1 79.56 83 PHE A C 1
ATOM 646 O O . PHE A 1 83 ? -3.867 1.849 7.047 1 79.56 83 PHE A O 1
ATOM 653 N N . CYS A 1 84 ? -4.777 0.519 8.734 1 88.81 84 CYS A N 1
ATOM 654 C CA . CYS A 1 84 ? -5.148 1.678 9.539 1 88.81 84 CYS A CA 1
ATOM 655 C C . CYS A 1 84 ? -4.125 1.924 10.641 1 88.81 84 CYS A C 1
ATOM 657 O O . CY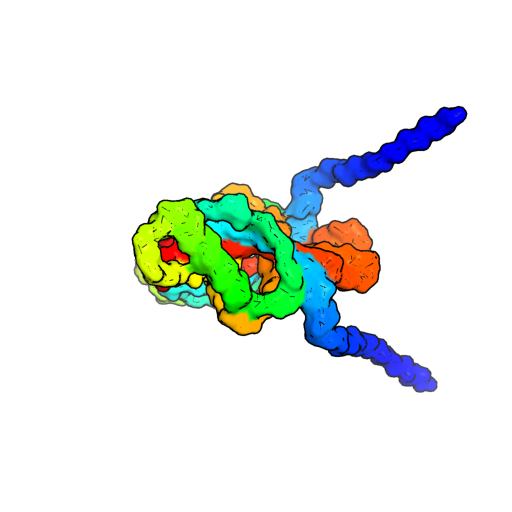S A 1 84 ? -4.062 1.173 11.617 1 88.81 84 CYS A O 1
ATOM 659 N N . PRO A 1 85 ? -3.41 3 10.523 1 93.38 85 PRO A N 1
ATOM 660 C CA . PRO A 1 85 ? -2.381 3.213 11.547 1 93.38 85 PRO A CA 1
ATOM 661 C C . PRO A 1 85 ? -2.967 3.598 12.906 1 93.38 85 PRO A C 1
ATOM 663 O O . PRO A 1 85 ? -4.043 4.199 12.969 1 93.38 85 PRO A O 1
ATOM 666 N N . MET A 1 86 ? -2.219 3.252 13.953 1 95.75 86 MET A N 1
ATOM 667 C CA . MET A 1 86 ? -2.617 3.645 15.297 1 95.75 86 MET A CA 1
ATOM 668 C C . MET A 1 86 ? -2.299 5.113 15.555 1 95.75 86 MET A C 1
ATOM 670 O O . MET A 1 86 ? -1.399 5.676 14.93 1 95.75 86 MET A O 1
ATOM 674 N N . ASP A 1 87 ? -2.996 5.578 16.531 1 97.12 87 ASP A N 1
ATOM 675 C CA . ASP A 1 87 ? -2.902 7 16.844 1 97.12 87 ASP A CA 1
ATOM 676 C C . ASP A 1 87 ? -1.486 7.375 17.266 1 97.12 87 ASP A C 1
ATOM 678 O O . ASP A 1 87 ? -1.039 8.5 17.047 1 97.12 87 ASP A O 1
ATOM 682 N N . ASP A 1 88 ? -0.783 6.457 17.891 1 97.69 88 ASP A N 1
ATOM 683 C CA . ASP A 1 88 ? 0.511 6.77 18.484 1 97.69 88 ASP A CA 1
ATOM 684 C C . ASP A 1 88 ? 1.653 6.441 17.531 1 97.69 88 ASP A C 1
ATOM 686 O O . ASP A 1 88 ? 2.816 6.73 17.812 1 97.69 88 ASP A O 1
ATOM 690 N N . GLN A 1 89 ? 1.341 5.816 16.438 1 96.56 89 GLN A N 1
ATOM 691 C CA . GLN A 1 89 ? 2.389 5.535 15.461 1 96.56 89 GLN A CA 1
ATOM 692 C C . GLN A 1 89 ? 2.953 6.828 14.867 1 96.56 89 GLN A C 1
ATOM 694 O O . GLN A 1 89 ? 2.24 7.824 14.75 1 96.56 89 GLN A O 1
ATOM 699 N N . ILE A 1 90 ? 4.246 6.711 14.586 1 97.75 90 ILE A N 1
ATOM 700 C CA . ILE A 1 90 ? 5.004 7.895 14.195 1 97.75 90 ILE A CA 1
ATOM 701 C C . ILE A 1 90 ? 5.094 7.973 12.672 1 97.75 90 ILE A C 1
ATOM 703 O O . ILE A 1 90 ? 5.375 6.973 12.008 1 97.75 90 ILE A O 1
ATOM 707 N N . MET A 1 91 ? 4.895 9.156 12.062 1 97.62 91 MET A N 1
ATOM 708 C CA . MET A 1 91 ? 4.801 9.383 10.625 1 97.62 91 MET A CA 1
ATOM 709 C C . MET A 1 91 ? 6.074 8.93 9.914 1 97.62 91 MET A C 1
ATOM 711 O O . MET A 1 91 ? 6.012 8.305 8.852 1 97.62 91 MET A O 1
ATOM 715 N N . ALA A 1 92 ? 7.211 9.188 10.477 1 97.38 92 ALA A N 1
ATOM 716 C CA . ALA A 1 92 ? 8.484 8.805 9.867 1 97.38 92 ALA A CA 1
ATOM 717 C C . ALA A 1 92 ? 8.578 7.289 9.703 1 97.38 92 ALA A C 1
ATOM 719 O O . ALA A 1 92 ? 9.078 6.801 8.688 1 97.38 92 ALA A O 1
ATOM 720 N N . ASP A 1 93 ? 8.125 6.59 10.695 1 94.94 93 ASP A N 1
ATOM 721 C CA . ASP A 1 93 ? 8.18 5.133 10.648 1 94.94 93 ASP A CA 1
ATOM 722 C C . ASP A 1 93 ? 7.27 4.578 9.555 1 94.94 93 ASP A C 1
ATOM 724 O O . ASP A 1 93 ? 7.66 3.674 8.812 1 94.94 93 ASP A O 1
ATOM 728 N N . LEU A 1 94 ? 6.074 5.164 9.516 1 94 94 LEU A N 1
ATOM 729 C CA . LEU A 1 94 ? 5.141 4.754 8.469 1 94 94 LEU A CA 1
ATOM 730 C C . LEU A 1 94 ? 5.691 5.09 7.09 1 94 94 LEU A C 1
ATOM 732 O O . LEU A 1 94 ? 5.566 4.293 6.156 1 94 94 LEU A O 1
ATOM 736 N N . CYS A 1 95 ? 6.332 6.203 6.984 1 93.75 95 CYS A N 1
ATOM 737 C CA . CYS A 1 95 ? 6.91 6.617 5.715 1 93.75 95 CYS A CA 1
ATOM 738 C C . CYS A 1 95 ? 8.008 5.656 5.273 1 93.75 95 CYS A C 1
ATOM 740 O O . CYS A 1 95 ? 8.062 5.266 4.105 1 93.75 95 CYS A O 1
ATOM 742 N N . ARG A 1 96 ? 8.789 5.254 6.164 1 90.69 96 ARG A N 1
ATOM 743 C CA . ARG A 1 96 ? 9.883 4.34 5.852 1 90.69 96 ARG A CA 1
ATOM 744 C C . ARG A 1 96 ? 9.359 2.986 5.395 1 90.69 96 ARG A C 1
ATOM 746 O O . ARG A 1 96 ? 9.945 2.344 4.523 1 90.69 96 ARG A O 1
ATOM 753 N N . GLU A 1 97 ? 8.234 2.637 6.02 1 86.38 97 GLU A N 1
ATOM 754 C CA . GLU A 1 97 ? 7.699 1.308 5.746 1 86.38 97 GLU A CA 1
ATOM 755 C C . GLU A 1 97 ? 6.844 1.308 4.48 1 86.38 97 GLU A C 1
ATOM 757 O O . GLU A 1 97 ? 6.922 0.377 3.676 1 86.38 97 GLU A O 1
ATOM 762 N N . PHE A 1 98 ? 6.098 2.375 4.285 1 87.56 98 PHE A N 1
ATOM 763 C CA . PHE A 1 98 ? 5.055 2.305 3.271 1 87.56 98 PHE A CA 1
ATOM 764 C C . PHE A 1 98 ? 5.234 3.406 2.234 1 87.56 98 PHE A C 1
ATOM 766 O O . PHE A 1 98 ? 4.535 3.428 1.217 1 87.56 98 PHE A O 1
ATOM 773 N N . GLY A 1 99 ? 6.098 4.312 2.574 1 89.44 99 GLY A N 1
ATOM 774 C CA . GLY A 1 99 ? 6.285 5.461 1.698 1 89.44 99 GLY A CA 1
ATOM 775 C C . GLY A 1 99 ? 7.547 5.367 0.857 1 89.44 99 GLY A C 1
ATOM 776 O O . GLY A 1 99 ? 8.023 4.27 0.568 1 89.44 99 GLY A O 1
ATOM 777 N N . LYS A 1 100 ? 7.934 6.508 0.315 1 87.75 100 LYS A N 1
ATOM 778 C CA . LYS A 1 100 ? 9.188 6.676 -0.42 1 87.75 100 LYS A CA 1
ATOM 779 C C . LYS A 1 100 ? 10.117 7.645 0.298 1 87.75 100 LYS A C 1
ATOM 781 O O . LYS A 1 100 ? 9.688 8.688 0.787 1 87.75 100 LYS A O 1
ATOM 786 N N . VAL A 1 101 ? 11.344 7.234 0.4 1 90.94 101 VAL A N 1
ATOM 787 C CA . VAL A 1 101 ? 12.305 8.07 1.11 1 90.94 101 VAL A CA 1
ATOM 788 C C . VAL A 1 101 ? 13.461 8.438 0.178 1 90.94 101 VAL A C 1
ATOM 790 O O . VAL A 1 101 ? 13.758 7.707 -0.772 1 90.94 101 VAL A O 1
ATOM 793 N N . GLU A 1 102 ? 13.969 9.648 0.419 1 91.12 102 GLU A N 1
ATOM 794 C CA . GLU A 1 102 ? 15.18 10.109 -0.251 1 91.12 102 GLU A CA 1
ATOM 795 C C . GLU A 1 102 ? 16.359 10.133 0.709 1 91.12 102 GLU A C 1
ATOM 797 O O . GLU A 1 102 ? 16.219 10.516 1.872 1 91.12 102 GLU A O 1
ATOM 802 N N . ARG A 1 103 ? 17.484 9.68 0.245 1 90.19 103 ARG A N 1
ATOM 803 C CA . ARG A 1 103 ? 18.672 9.609 1.08 1 90.19 103 ARG A CA 1
ATOM 804 C C . ARG A 1 103 ? 19.812 10.43 0.484 1 90.19 103 ARG A C 1
ATOM 806 O O . ARG A 1 103 ? 19.859 10.656 -0.728 1 90.19 103 ARG A O 1
ATOM 813 N N . ASP A 1 104 ? 20.594 10.938 1.405 1 88.12 104 ASP A N 1
ATOM 814 C CA . ASP A 1 104 ? 21.781 11.633 0.947 1 88.12 104 ASP A CA 1
ATOM 815 C C . ASP A 1 104 ? 22.938 10.656 0.73 1 88.12 104 ASP A C 1
ATOM 817 O O . ASP A 1 104 ? 22.75 9.438 0.777 1 88.12 104 ASP A O 1
ATOM 821 N N . ASP A 1 105 ? 24.047 11.289 0.351 1 86.25 105 ASP A N 1
ATOM 822 C CA . ASP A 1 105 ? 25.219 10.492 0.002 1 86.25 105 ASP A CA 1
ATOM 823 C C . ASP A 1 105 ? 25.672 9.633 1.182 1 86.25 105 ASP A C 1
ATOM 825 O O . ASP A 1 105 ? 26.344 8.617 0.995 1 86.25 105 ASP A O 1
ATOM 829 N N . GLU A 1 106 ? 25.281 10.023 2.451 1 86.81 106 GLU A N 1
ATOM 830 C CA . GLU A 1 106 ? 25.641 9.281 3.658 1 86.81 106 GLU A CA 1
ATOM 831 C C . GLU A 1 106 ? 24.516 8.352 4.09 1 86.81 106 GLU A C 1
ATOM 833 O O . GLU A 1 106 ? 24.5 7.867 5.223 1 86.81 106 GLU A O 1
ATOM 838 N N . GLN A 1 107 ? 23.516 8.18 3.371 1 83.56 107 GLN A N 1
ATOM 839 C CA . GLN A 1 107 ? 22.391 7.266 3.551 1 83.56 107 GLN A CA 1
ATOM 840 C C . GLN A 1 107 ? 21.438 7.773 4.625 1 83.56 107 GLN A C 1
ATOM 842 O O . GLN A 1 107 ? 20.656 7 5.191 1 83.56 107 GLN A O 1
ATOM 847 N N . ARG A 1 108 ? 21.688 9.039 4.902 1 90.19 108 ARG A N 1
ATOM 848 C CA . ARG A 1 108 ? 20.734 9.664 5.816 1 90.19 108 ARG A CA 1
ATOM 849 C C . ARG A 1 108 ? 19.469 10.102 5.078 1 90.19 108 ARG A C 1
ATOM 851 O O . ARG A 1 108 ? 19.547 10.586 3.949 1 90.19 108 ARG A O 1
ATOM 858 N N . ILE A 1 109 ? 18.312 9.859 5.691 1 92.56 109 ILE A N 1
ATOM 859 C CA . ILE A 1 109 ? 17.047 10.266 5.066 1 92.56 109 ILE A CA 1
ATOM 860 C C . ILE A 1 109 ? 16.922 11.789 5.129 1 92.56 109 ILE A C 1
ATOM 862 O O . ILE A 1 109 ? 16.969 12.375 6.207 1 92.56 109 ILE A O 1
ATOM 866 N N . LYS A 1 110 ? 16.703 12.352 3.994 1 94.25 110 LYS A N 1
ATOM 867 C CA . LYS A 1 110 ? 16.547 13.797 3.869 1 94.25 110 LYS A CA 1
ATOM 868 C C . LYS A 1 110 ? 15.086 14.203 3.779 1 94.25 110 LYS A C 1
ATOM 870 O O . LYS A 1 110 ? 14.742 15.359 4.008 1 94.25 110 LYS A O 1
ATOM 875 N N . GLY A 1 111 ? 14.266 13.219 3.32 1 96.44 111 GLY A N 1
ATOM 876 C CA . GLY A 1 111 ? 12.844 13.461 3.135 1 96.44 111 GLY A CA 1
ATOM 877 C C . GLY A 1 111 ? 12.086 12.227 2.658 1 96.44 111 GLY A C 1
ATOM 878 O O . GLY A 1 111 ? 12.703 11.211 2.32 1 96.44 111 GLY A O 1
ATOM 879 N N . GLY A 1 112 ? 10.82 12.359 2.752 1 96.06 112 GLY A N 1
ATOM 880 C CA . GLY A 1 112 ? 9.992 11.258 2.275 1 96.06 112 GLY A CA 1
ATOM 881 C C . GLY A 1 112 ? 8.594 11.695 1.878 1 96.06 112 GLY A C 1
ATOM 882 O O . GLY A 1 112 ? 8.195 12.828 2.129 1 96.06 112 GLY A O 1
ATOM 883 N N . SER A 1 113 ? 7.961 10.812 1.172 1 94.94 113 SER A N 1
ATOM 884 C CA . SER A 1 113 ? 6.566 11.016 0.78 1 94.94 113 SER A CA 1
ATOM 885 C C . SER A 1 113 ? 5.715 9.797 1.138 1 94.94 113 SER A C 1
ATOM 887 O O . SER A 1 113 ? 6.172 8.656 1.021 1 94.94 113 SER A O 1
ATOM 889 N N . LEU A 1 114 ? 4.566 10.094 1.6 1 93.12 114 LEU A N 1
ATOM 890 C CA . LEU A 1 114 ? 3.623 9.062 2.004 1 93.12 114 LEU A CA 1
ATOM 891 C C . LEU A 1 114 ? 2.229 9.352 1.46 1 93.12 114 LEU A C 1
ATOM 893 O O . LEU A 1 114 ? 1.682 10.43 1.69 1 93.12 114 LEU A O 1
ATOM 897 N N . LYS A 1 115 ? 1.656 8.406 0.765 1 91.69 115 LYS A N 1
ATOM 898 C CA . LYS A 1 115 ? 0.275 8.5 0.299 1 91.69 115 LYS A CA 1
ATOM 899 C C . LYS A 1 115 ? -0.694 7.949 1.343 1 91.69 115 LYS A C 1
ATOM 901 O O . LYS A 1 115 ? -0.492 6.855 1.871 1 91.69 115 LYS A O 1
ATOM 906 N N . LEU A 1 116 ? -1.711 8.75 1.589 1 93.62 116 LEU A N 1
ATOM 907 C CA . LEU A 1 116 ? -2.713 8.359 2.574 1 93.62 116 LEU A CA 1
ATOM 908 C C . LEU A 1 116 ? -4.121 8.508 2.006 1 93.62 116 LEU A C 1
ATOM 910 O O . LEU A 1 116 ? -4.371 9.391 1.178 1 93.62 116 LEU A O 1
ATOM 914 N N . HIS A 1 117 ? -4.922 7.699 2.525 1 93.31 117 HIS A N 1
ATOM 915 C CA . HIS A 1 117 ? -6.348 7.789 2.236 1 93.31 117 HIS A CA 1
ATOM 916 C C . HIS A 1 117 ? -7.145 8.117 3.496 1 93.31 117 HIS A C 1
ATOM 918 O O . HIS A 1 117 ? -6.711 7.805 4.609 1 93.31 117 HIS A O 1
ATOM 924 N N . TYR A 1 118 ? -8.211 8.812 3.279 1 94.5 118 TYR A N 1
ATOM 925 C CA . TYR A 1 118 ? -9.023 9.141 4.445 1 94.5 118 TYR A CA 1
ATOM 926 C C . TYR A 1 118 ? -10.508 9.031 4.125 1 94.5 118 TYR A C 1
ATOM 928 O O . TYR A 1 118 ? -10.922 9.227 2.98 1 94.5 118 TYR A O 1
ATOM 936 N N . SER A 1 119 ? -11.305 8.75 5.137 1 93.62 119 SER A N 1
ATOM 937 C CA . SER A 1 119 ? -12.758 8.648 5.051 1 93.62 119 SER A CA 1
ATOM 938 C C . SER A 1 119 ? -13.43 9.281 6.266 1 93.62 119 SER A C 1
ATOM 940 O O . SER A 1 119 ? -12.781 9.508 7.289 1 93.62 119 SER A O 1
ATOM 942 N N . VAL A 1 120 ? -14.711 9.688 6.059 1 94.31 120 VAL A N 1
ATOM 943 C CA . VAL A 1 120 ? -15.562 10.062 7.176 1 94.31 120 VAL A CA 1
ATOM 944 C C . VAL A 1 120 ? -16.453 8.883 7.57 1 94.31 120 VAL A C 1
ATOM 946 O O . VAL A 1 120 ? -17.406 8.555 6.867 1 94.31 120 VAL A O 1
ATOM 949 N N . GLY A 1 121 ? -16.109 8.289 8.594 1 92.12 121 GLY A N 1
ATOM 950 C CA . GLY A 1 121 ? -16.625 6.969 8.93 1 92.12 121 GLY A CA 1
ATOM 951 C C . GLY A 1 121 ? -15.773 5.844 8.383 1 92.12 121 GLY A C 1
ATOM 952 O O . GLY A 1 121 ? -14.93 6.062 7.516 1 92.12 121 GLY A O 1
ATOM 953 N N . PRO A 1 122 ? -15.844 4.641 9.055 1 88.06 122 PRO A N 1
ATOM 954 C CA . PRO A 1 122 ? -15.039 3.51 8.586 1 88.06 122 PRO A CA 1
ATOM 955 C C . PRO A 1 122 ? -15.336 3.135 7.137 1 88.06 122 PRO A C 1
ATOM 957 O O . PRO A 1 122 ? -16.5 3.025 6.75 1 88.06 122 PRO A O 1
ATOM 960 N N . ALA A 1 123 ? -14.273 3.111 6.383 1 84.56 123 ALA A N 1
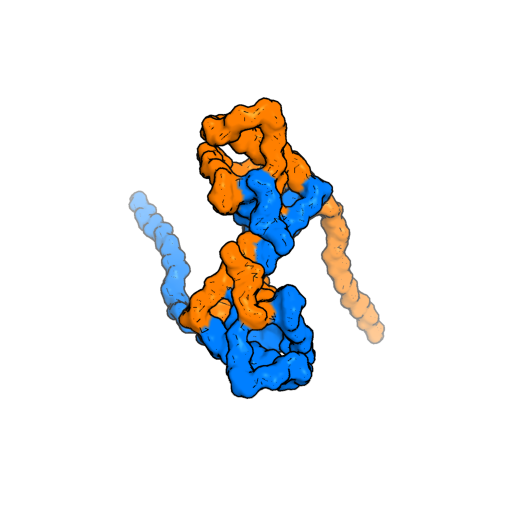ATOM 961 C CA . ALA A 1 123 ? -14.445 2.748 4.98 1 84.56 123 ALA A CA 1
ATOM 962 C C . ALA A 1 123 ? -14.422 1.232 4.797 1 84.56 123 ALA A C 1
ATOM 964 O O . ALA A 1 123 ? -14.93 0.713 3.799 1 84.56 123 ALA A O 1
ATOM 965 N N . TYR A 1 124 ? -13.625 0.58 5.605 1 73.38 124 TYR A N 1
ATOM 966 C CA . TYR A 1 124 ? -13.492 -0.865 5.457 1 73.38 124 TYR A CA 1
ATOM 967 C C . TYR A 1 124 ? -13.945 -1.587 6.723 1 73.38 124 TYR A C 1
ATOM 969 O O . TYR A 1 124 ? -13.82 -1.056 7.828 1 73.38 124 TYR A O 1
ATOM 977 N N . ALA A 1 125 ? -14.961 -2.512 6.625 1 56.94 125 ALA A N 1
ATOM 978 C CA . ALA A 1 125 ? -15.469 -3.33 7.723 1 56.94 125 ALA A CA 1
ATOM 979 C C . ALA A 1 125 ? -14.695 -4.641 7.832 1 56.94 125 ALA A C 1
ATOM 981 O O . ALA A 1 125 ? -14.195 -5.164 6.832 1 56.94 125 ALA A O 1
ATOM 982 N N . MET B 1 1 ? 49.625 -16.406 14.945 1 33 1 MET B N 1
ATOM 983 C CA . MET B 1 1 ? 48.344 -16.703 14.305 1 33 1 MET B CA 1
ATOM 984 C C . MET B 1 1 ? 47.312 -15.656 14.68 1 33 1 MET B C 1
ATOM 986 O O . MET B 1 1 ? 46.906 -15.555 15.844 1 33 1 MET B O 1
ATOM 990 N N . SER B 1 2 ? 47.25 -14.367 14.062 1 36.88 2 SER B N 1
ATOM 991 C CA . SER B 1 2 ? 46.656 -13.055 14.289 1 36.88 2 SER B CA 1
ATOM 992 C C . SER B 1 2 ? 45.125 -13.117 14.203 1 36.88 2 SER B C 1
ATOM 994 O O . SER B 1 2 ? 44.594 -13.609 13.211 1 36.88 2 SER B O 1
ATOM 996 N N . ASN B 1 3 ? 44.375 -13.367 15.344 1 37.91 3 ASN B N 1
ATOM 997 C CA . ASN B 1 3 ? 42.938 -13.398 15.609 1 37.91 3 ASN B CA 1
ATOM 998 C C . ASN B 1 3 ? 42.25 -12.148 15.078 1 37.91 3 ASN B C 1
ATOM 1000 O O . ASN B 1 3 ? 42.344 -11.078 15.68 1 37.91 3 ASN B O 1
ATOM 1004 N N . ASP B 1 4 ? 42.281 -11.789 13.812 1 37.59 4 ASP B N 1
ATOM 1005 C CA . ASP B 1 4 ? 41.594 -10.711 13.117 1 37.59 4 ASP B CA 1
ATOM 1006 C C . ASP B 1 4 ? 40.125 -10.656 13.5 1 37.59 4 ASP B C 1
ATOM 1008 O O . ASP B 1 4 ? 39.375 -11.57 13.18 1 37.59 4 ASP B O 1
ATOM 1012 N N . THR B 1 5 ? 39.812 -10.266 14.797 1 38.56 5 THR B N 1
ATOM 1013 C CA . THR B 1 5 ? 38.5 -9.945 15.344 1 38.56 5 THR B CA 1
ATOM 1014 C C . THR B 1 5 ? 37.719 -9.086 14.359 1 38.56 5 THR B C 1
ATOM 1016 O O . THR B 1 5 ? 38.094 -7.949 14.078 1 38.56 5 THR B O 1
ATOM 1019 N N . ASP B 1 6 ? 37.25 -9.57 13.219 1 37.91 6 ASP B N 1
ATOM 1020 C CA . ASP B 1 6 ? 36.25 -9 12.312 1 37.91 6 ASP B CA 1
ATOM 1021 C C . ASP B 1 6 ? 35.188 -8.227 13.078 1 37.91 6 ASP B C 1
ATOM 1023 O O . ASP B 1 6 ? 34.406 -8.82 13.82 1 37.91 6 ASP B O 1
ATOM 1027 N N . THR B 1 7 ? 35.562 -7.07 13.758 1 35.56 7 THR B N 1
ATOM 1028 C CA . THR B 1 7 ? 34.656 -6.059 14.336 1 35.56 7 THR B CA 1
ATOM 1029 C C . THR B 1 7 ? 33.469 -5.82 13.438 1 35.56 7 THR B C 1
ATOM 1031 O O . THR B 1 7 ? 33.594 -5.305 12.32 1 35.56 7 THR B O 1
ATOM 1034 N N . GLN B 1 8 ? 32.594 -6.797 13.125 1 38.25 8 GLN B N 1
ATOM 1035 C CA . GLN B 1 8 ? 31.234 -6.539 12.648 1 38.25 8 GLN B CA 1
ATOM 1036 C C . GLN B 1 8 ? 30.719 -5.195 13.156 1 38.25 8 GLN B C 1
ATOM 1038 O O . GLN B 1 8 ? 30.594 -4.988 14.359 1 38.25 8 GLN B O 1
ATOM 1043 N N . SER B 1 9 ? 31.141 -3.982 12.734 1 37.5 9 SER B N 1
ATOM 1044 C CA . SER B 1 9 ? 30.656 -2.621 12.93 1 37.5 9 SER B CA 1
ATOM 1045 C C . SER B 1 9 ? 29.156 -2.609 13.227 1 37.5 9 SER B C 1
ATOM 1047 O O . SER B 1 9 ? 28.359 -3.113 12.43 1 37.5 9 SER B O 1
ATOM 1049 N N . ILE B 1 10 ? 28.672 -2.975 14.391 1 38.06 10 ILE B N 1
ATOM 1050 C CA . ILE B 1 10 ? 27.375 -2.729 15 1 38.06 10 ILE B CA 1
ATOM 1051 C C . ILE B 1 10 ? 26.781 -1.438 14.445 1 38.06 10 ILE B C 1
ATOM 1053 O O . ILE B 1 10 ? 27.359 -0.359 14.609 1 38.06 10 ILE B O 1
ATOM 1057 N N . GLU B 1 11 ? 26.422 -1.258 13.133 1 40.84 11 GLU B N 1
ATOM 1058 C CA . GLU B 1 11 ? 25.5 -0.156 12.891 1 40.84 11 GLU B CA 1
ATOM 1059 C C . GLU B 1 11 ? 24.844 0.3 14.188 1 40.84 11 GLU B C 1
ATOM 1061 O O . GLU B 1 11 ? 24.062 -0.446 14.797 1 40.84 11 GLU B O 1
ATOM 1066 N N . VAL B 1 12 ? 25.5 0.799 15.188 1 39.94 12 VAL B N 1
ATOM 1067 C CA . VAL B 1 12 ? 25.125 1.486 16.422 1 39.94 12 VAL B CA 1
ATOM 1068 C C . VAL B 1 12 ? 23.703 2.031 16.281 1 39.94 12 VAL B C 1
ATOM 1070 O O . VAL B 1 12 ? 23.234 2.281 15.18 1 39.94 12 VAL B O 1
ATOM 1073 N N . ALA B 1 13 ? 22.906 1.928 17.297 1 45.53 13 ALA B N 1
ATOM 1074 C CA . ALA B 1 13 ? 21.578 2.408 17.688 1 45.53 13 ALA B CA 1
ATOM 1075 C C . ALA B 1 13 ? 21.375 3.859 17.266 1 45.53 13 ALA B C 1
ATOM 1077 O O . ALA B 1 13 ? 21.953 4.773 17.859 1 45.53 13 ALA B O 1
ATOM 1078 N N . VAL B 1 14 ? 21.656 4.336 16.031 1 54.75 14 VAL B N 1
ATOM 1079 C CA . VAL B 1 14 ? 21.141 5.68 15.773 1 54.75 14 VAL B CA 1
ATOM 1080 C C . VAL B 1 14 ? 19.922 5.953 16.641 1 54.75 14 VAL B C 1
ATOM 1082 O O . VAL B 1 14 ? 19.016 5.125 16.719 1 54.75 14 VAL B O 1
ATOM 1085 N N . PRO B 1 15 ? 20.047 6.805 17.609 1 66.31 15 PRO B N 1
ATOM 1086 C CA . PRO B 1 15 ? 18.875 7.141 18.422 1 66.31 15 PRO B CA 1
ATOM 1087 C C . PRO B 1 15 ? 17.609 7.297 17.609 1 66.31 15 PRO B C 1
ATOM 1089 O O . PRO B 1 15 ? 17.656 7.738 16.453 1 66.31 15 PRO B O 1
ATOM 1092 N N . PHE B 1 16 ? 16.531 6.594 17.984 1 74.25 16 PHE B N 1
ATOM 1093 C CA . PHE B 1 16 ? 15.203 6.621 17.375 1 74.25 16 PHE B CA 1
ATOM 1094 C C . PHE B 1 16 ? 14.859 8.031 16.906 1 74.25 16 PHE B C 1
ATOM 1096 O O . PHE B 1 16 ? 14.219 8.203 15.867 1 74.25 16 PHE B O 1
ATOM 1103 N N . GLU B 1 17 ? 15.453 8.953 17.594 1 82.88 17 GLU B N 1
ATOM 1104 C CA . GLU B 1 17 ? 15.117 10.336 17.266 1 82.88 17 GLU B CA 1
ATOM 1105 C C . GLU B 1 17 ? 15.734 10.75 15.938 1 82.88 17 GLU B C 1
ATOM 1107 O O . GLU B 1 17 ? 15.102 11.445 15.133 1 82.88 17 GLU B O 1
ATOM 1112 N N . LYS B 1 18 ? 16.938 10.312 15.68 1 86.62 18 LYS B N 1
ATOM 1113 C CA . LYS B 1 18 ? 17.625 10.672 14.453 1 86.62 18 LYS B CA 1
ATOM 1114 C C . LYS B 1 18 ? 16.969 10.016 13.234 1 86.62 18 LYS B C 1
ATOM 1116 O O . LYS B 1 18 ? 16.938 10.594 12.148 1 86.62 18 LYS B O 1
ATOM 1121 N N . LEU B 1 19 ? 16.375 8.938 13.516 1 90.75 19 LEU B N 1
ATOM 1122 C CA . LEU B 1 19 ? 15.734 8.18 12.445 1 90.75 19 LEU B CA 1
ATOM 1123 C C . LEU B 1 19 ? 14.445 8.859 12 1 90.75 19 LEU B C 1
ATOM 1125 O O . LEU B 1 19 ? 13.977 8.641 10.883 1 90.75 19 LEU B O 1
ATOM 1129 N N . ARG B 1 20 ? 13.953 9.695 12.859 1 95.38 20 ARG B N 1
ATOM 1130 C CA . ARG B 1 20 ? 12.672 10.336 12.594 1 95.38 20 ARG B CA 1
ATOM 1131 C C . ARG B 1 20 ? 12.852 11.805 12.234 1 95.38 20 ARG B C 1
ATOM 1133 O O . ARG B 1 20 ? 11.867 12.523 12.039 1 95.38 20 ARG B O 1
ATOM 1140 N N . ASP B 1 21 ? 14.125 12.117 12.188 1 95 21 ASP B N 1
ATOM 1141 C CA . ASP B 1 21 ? 14.438 13.531 12 1 95 21 ASP B CA 1
ATOM 1142 C C . ASP B 1 21 ? 14.477 13.891 10.516 1 95 21 ASP B C 1
ATOM 1144 O O . ASP B 1 21 ? 15.539 14.227 9.984 1 95 21 ASP B O 1
ATOM 1148 N N . PHE B 1 22 ? 13.375 13.883 9.828 1 96.62 22 PHE B N 1
ATOM 1149 C CA . PHE B 1 22 ? 13.156 14.32 8.453 1 96.62 22 PHE B CA 1
ATOM 1150 C C . PHE B 1 22 ? 11.695 14.695 8.234 1 96.62 22 PHE B C 1
ATOM 1152 O O . PHE B 1 22 ? 10.836 14.375 9.062 1 96.62 22 PHE B O 1
ATOM 1159 N N . ARG B 1 23 ? 11.398 15.406 7.188 1 97.88 23 ARG B N 1
ATOM 1160 C CA . ARG B 1 23 ? 10.031 15.797 6.863 1 97.88 23 ARG B CA 1
ATOM 1161 C C . ARG B 1 23 ? 9.352 14.734 6.004 1 97.88 23 ARG B C 1
ATOM 1163 O O . ARG B 1 23 ? 9.984 14.133 5.137 1 97.88 23 ARG B O 1
ATOM 1170 N N . VAL B 1 24 ? 8.117 14.602 6.285 1 97.94 24 VAL B N 1
ATOM 1171 C CA . VAL B 1 24 ? 7.273 13.703 5.5 1 97.94 24 VAL B CA 1
ATOM 1172 C C . VAL B 1 24 ? 6.238 14.516 4.723 1 97.94 24 VAL B C 1
ATOM 1174 O O . VAL B 1 24 ? 5.41 15.211 5.316 1 97.94 24 VAL B O 1
ATOM 1177 N N . THR B 1 25 ? 6.344 14.438 3.439 1 98 25 THR B N 1
ATOM 1178 C CA . THR B 1 25 ? 5.27 14.992 2.619 1 98 25 THR B CA 1
ATOM 1179 C C . THR B 1 25 ? 4.109 14 2.514 1 98 25 THR B C 1
ATOM 1181 O O . THR B 1 25 ? 4.285 12.883 2.039 1 98 25 THR B O 1
ATOM 1184 N N . VAL B 1 26 ? 2.93 14.43 2.977 1 97.44 26 VAL B N 1
ATOM 1185 C CA . VAL B 1 26 ? 1.758 13.562 2.881 1 97.44 26 VAL B CA 1
ATOM 1186 C C . VAL B 1 26 ? 0.876 14.008 1.719 1 97.44 26 VAL B C 1
ATOM 1188 O O . VAL B 1 26 ? 0.719 15.211 1.479 1 97.44 26 VAL B O 1
ATOM 1191 N N . GLN B 1 27 ? 0.413 13.109 0.987 1 95.88 27 GLN B N 1
ATOM 1192 C CA . GLN B 1 27 ? -0.612 13.328 -0.029 1 95.88 27 GLN B CA 1
ATOM 1193 C C . GLN B 1 27 ? -1.896 12.578 0.319 1 95.88 27 GLN B C 1
ATOM 1195 O O . GLN B 1 27 ? -1.865 11.383 0.606 1 95.88 27 GLN B O 1
ATOM 1200 N N . LEU B 1 28 ? -3.027 13.289 0.233 1 95.56 28 LEU B N 1
ATOM 1201 C CA . LEU B 1 28 ? -4.281 12.773 0.772 1 95.56 28 LEU B CA 1
ATOM 1202 C C . LEU B 1 28 ? -5.273 12.477 -0.347 1 95.56 28 LEU B C 1
ATOM 1204 O O . LEU B 1 28 ? -5.449 13.289 -1.257 1 95.56 28 LEU B O 1
ATOM 1208 N N . TYR B 1 29 ? -5.91 11.312 -0.126 1 92.94 29 TYR B N 1
ATOM 1209 C CA . TYR B 1 29 ? -6.953 10.906 -1.062 1 92.94 29 TYR B CA 1
ATOM 1210 C C . TYR B 1 29 ? -8.242 10.57 -0.327 1 92.94 29 TYR B C 1
ATOM 1212 O O . TYR B 1 29 ? -8.242 9.758 0.6 1 92.94 29 TYR B O 1
ATOM 1220 N N . PRO B 1 30 ? -9.375 11.211 -0.784 1 93.88 30 PRO B N 1
ATOM 1221 C CA . PRO B 1 30 ? -10.641 10.867 -0.134 1 93.88 30 PRO B CA 1
ATOM 1222 C C . PRO B 1 30 ? -11.172 9.5 -0.557 1 93.88 30 PRO B C 1
ATOM 1224 O O . PRO B 1 30 ? -10.969 9.078 -1.697 1 93.88 30 PRO B O 1
ATOM 1227 N N . ILE B 1 31 ? -11.773 8.891 0.408 1 89.19 31 ILE B N 1
ATOM 1228 C CA . ILE B 1 31 ? -12.461 7.625 0.152 1 89.19 31 ILE B CA 1
ATOM 1229 C C . ILE B 1 31 ? -13.969 7.805 0.358 1 89.19 31 ILE B C 1
ATOM 1231 O O . ILE B 1 31 ? -14.391 8.469 1.305 1 89.19 31 ILE B O 1
ATOM 1235 N N . GLY B 1 32 ? -14.695 7.129 -0.626 1 88.44 32 GLY B N 1
ATOM 1236 C CA . GLY B 1 32 ? -16.141 7.172 -0.464 1 88.44 32 GLY B CA 1
ATOM 1237 C C . GLY B 1 32 ? -16.703 8.578 -0.521 1 88.44 32 GLY B C 1
ATOM 1238 O O . GLY B 1 32 ? -16.453 9.312 -1.474 1 88.44 32 GLY B O 1
ATOM 1239 N N . ASN B 1 33 ? -17.359 8.922 0.6 1 89.12 33 ASN B N 1
ATOM 1240 C CA . ASN B 1 33 ? -18.078 10.203 0.6 1 89.12 33 ASN B CA 1
ATOM 1241 C C . ASN B 1 33 ? -17.266 11.289 1.296 1 89.12 33 ASN B C 1
ATOM 1243 O O . ASN B 1 33 ? -17.797 12.367 1.585 1 89.12 33 ASN B O 1
ATOM 1247 N N . ALA B 1 34 ? -16.094 11.008 1.576 1 93.75 34 ALA B N 1
ATOM 1248 C CA . ALA B 1 34 ? -15.266 12.055 2.17 1 93.75 34 ALA B CA 1
ATOM 1249 C C . ALA B 1 34 ? -15.078 13.227 1.205 1 93.75 34 ALA B C 1
ATOM 1251 O O . ALA B 1 34 ? -14.844 13.016 0.011 1 93.75 34 ALA B O 1
ATOM 1252 N N . PRO B 1 35 ? -15.172 14.375 1.704 1 94.25 35 PRO B N 1
ATOM 1253 C CA . PRO B 1 35 ? -15.016 15.531 0.821 1 94.25 35 PRO B CA 1
ATOM 1254 C C . PRO B 1 35 ? -13.57 15.742 0.376 1 94.25 35 PRO B C 1
ATOM 1256 O O . PRO B 1 35 ? -12.641 15.484 1.146 1 94.25 35 PRO B O 1
ATOM 1259 N N . PRO B 1 36 ? -13.445 16.219 -0.857 1 94.69 36 PRO B N 1
ATOM 1260 C CA . PRO B 1 36 ? -12.094 16.656 -1.224 1 94.69 36 PRO B CA 1
ATOM 1261 C C . PRO B 1 36 ? -11.625 17.859 -0.424 1 94.69 36 PRO B C 1
ATOM 1263 O O . PRO B 1 36 ? -12.422 18.75 -0.11 1 94.69 36 PRO B O 1
ATOM 1266 N N . LEU B 1 37 ? -10.477 17.875 -0.109 1 94.44 37 LEU B N 1
ATOM 1267 C CA . LEU B 1 37 ? -9.914 18.969 0.682 1 94.44 37 LEU B CA 1
ATOM 1268 C C . LEU B 1 37 ? -9.117 19.922 -0.197 1 94.44 37 LEU B C 1
ATOM 1270 O O . LEU B 1 37 ? -8.531 19.5 -1.201 1 94.44 37 LEU B O 1
ATOM 1274 N N . LYS B 1 38 ? -9.062 21.109 0.162 1 91 38 LYS B N 1
ATOM 1275 C CA . LYS B 1 38 ? -8.289 22.125 -0.549 1 91 38 LYS B CA 1
ATOM 1276 C C . LYS B 1 38 ? -6.789 21.828 -0.469 1 91 38 LYS B C 1
ATOM 1278 O O . LYS B 1 38 ? -6.074 21.953 -1.467 1 91 38 LYS B O 1
ATOM 1283 N N . GLN B 1 39 ? -6.324 21.484 0.703 1 89.56 39 GLN B N 1
ATOM 1284 C CA . GLN B 1 39 ? -4.938 21.078 0.906 1 89.56 39 GLN B CA 1
ATOM 1285 C C . GLN B 1 39 ? -4.801 19.562 0.926 1 89.56 39 GLN B C 1
ATOM 1287 O O . GLN B 1 39 ? -5.098 18.922 1.937 1 89.56 39 GLN B O 1
ATOM 1292 N N . CYS B 1 40 ? -4.297 19.078 -0.145 1 92.44 40 CYS B N 1
ATOM 1293 C CA . CYS B 1 40 ? -4.23 17.625 -0.24 1 92.44 40 CYS B CA 1
ATOM 1294 C C . CYS B 1 40 ? -2.783 17.141 -0.216 1 92.44 40 CYS B C 1
ATOM 1296 O O . CYS B 1 40 ? -2.523 15.945 -0.255 1 92.44 40 CYS B O 1
ATOM 1298 N N . LYS B 1 41 ? -1.887 18.031 -0.268 1 96.88 41 LYS B N 1
ATOM 1299 C CA . LYS B 1 41 ? -0.463 17.703 -0.2 1 96.88 41 LYS B CA 1
ATOM 1300 C C . LYS B 1 41 ? 0.282 18.703 0.675 1 96.88 41 LYS B C 1
ATOM 1302 O O . LYS B 1 41 ? 0.214 19.922 0.439 1 96.88 41 LYS B O 1
ATOM 1307 N N . PHE B 1 42 ? 0.963 18.266 1.704 1 97.31 42 PHE B N 1
ATOM 1308 C CA . PHE B 1 42 ? 1.72 19.125 2.6 1 97.31 42 PHE B CA 1
ATOM 1309 C C . PHE B 1 42 ? 2.766 18.328 3.369 1 97.31 42 PHE B C 1
ATOM 1311 O O . PHE B 1 42 ? 2.719 17.109 3.396 1 97.31 42 PHE B O 1
ATOM 1318 N N . ALA B 1 43 ? 3.703 19.047 3.986 1 97.81 43 ALA B N 1
ATOM 1319 C CA . ALA B 1 43 ? 4.785 18.422 4.738 1 97.81 43 ALA B CA 1
ATOM 1320 C C . ALA B 1 43 ? 4.535 18.516 6.242 1 97.81 43 ALA B C 1
ATOM 1322 O O . ALA B 1 43 ? 3.947 19.484 6.719 1 97.81 43 ALA B O 1
ATOM 1323 N N . MET B 1 44 ? 4.996 17.531 6.922 1 97.94 44 MET B N 1
ATOM 1324 C CA . MET B 1 44 ? 4.988 17.531 8.383 1 97.94 44 MET B CA 1
ATOM 1325 C C . MET B 1 44 ? 6.262 16.906 8.938 1 97.94 44 MET B C 1
ATOM 1327 O O . MET B 1 44 ? 6.992 16.234 8.211 1 97.94 44 MET B O 1
ATOM 1331 N N . ALA B 1 45 ? 6.512 17.281 10.281 1 97.88 45 ALA B N 1
ATOM 1332 C CA . ALA B 1 45 ? 7.676 16.672 10.93 1 97.88 45 ALA B CA 1
ATOM 1333 C C . ALA B 1 45 ? 7.547 15.156 10.992 1 97.88 45 ALA B C 1
ATOM 1335 O O . ALA B 1 45 ? 6.469 14.633 11.289 1 97.88 45 ALA B O 1
ATOM 1336 N N . GLY B 1 46 ? 8.625 14.492 10.773 1 97.81 46 GLY B N 1
ATOM 1337 C CA . GLY B 1 46 ? 8.633 13.039 10.828 1 97.81 46 GLY B CA 1
ATOM 1338 C C . GLY B 1 46 ? 8.25 12.492 12.195 1 97.81 46 GLY B C 1
ATOM 1339 O O . GLY B 1 46 ? 7.68 11.406 12.297 1 97.81 46 GLY B O 1
ATOM 1340 N N . SER B 1 47 ? 8.484 13.227 13.195 1 97.69 47 SER B N 1
ATOM 1341 C CA . SER B 1 47 ? 8.234 12.781 14.562 1 97.69 47 SER B CA 1
ATOM 1342 C C . SER B 1 47 ? 6.77 12.945 14.938 1 97.69 47 SER B C 1
ATOM 1344 O O . SER B 1 47 ? 6.352 12.547 16.031 1 97.69 47 SER B O 1
ATOM 1346 N N . THR B 1 48 ? 5.98 13.422 14.102 1 97.81 48 THR B N 1
ATOM 1347 C CA . THR B 1 48 ? 4.57 13.688 14.359 1 97.81 48 THR B CA 1
ATOM 1348 C C . THR B 1 48 ? 3.791 12.383 14.5 1 97.81 48 THR B C 1
ATOM 1350 O O . THR B 1 48 ? 3.91 11.492 13.656 1 97.81 48 THR B O 1
ATOM 1353 N N . PRO B 1 49 ? 3.033 12.211 15.578 1 98.5 49 PRO B N 1
ATOM 1354 C CA . PRO B 1 49 ? 2.166 11.039 15.664 1 98.5 49 PRO B CA 1
ATOM 1355 C C . PRO B 1 49 ? 0.944 11.141 14.75 1 98.5 49 PRO B C 1
ATOM 1357 O O . PRO B 1 49 ? 0.499 12.242 14.43 1 98.5 49 PRO B O 1
ATOM 1360 N N . VAL B 1 50 ? 0.365 10.07 14.469 1 98.31 50 VAL B N 1
ATOM 1361 C CA . VAL B 1 50 ? -0.757 9.977 13.539 1 98.31 50 VAL B CA 1
ATOM 1362 C C . VAL B 1 50 ? -1.95 10.758 14.094 1 98.31 50 VAL B C 1
ATOM 1364 O O . VAL B 1 50 ? -2.699 11.375 13.336 1 98.31 50 VAL B O 1
ATOM 1367 N N . ARG B 1 51 ? -2.078 10.773 15.312 1 98.31 51 ARG B N 1
ATOM 1368 C CA . ARG B 1 51 ? -3.221 11.453 15.922 1 98.31 51 ARG B CA 1
ATOM 1369 C C . ARG B 1 51 ? -3.246 12.93 15.539 1 98.31 51 ARG B C 1
ATOM 1371 O O . ARG B 1 51 ? -4.32 13.523 15.406 1 98.31 51 ARG B O 1
ATOM 1378 N N . VAL B 1 52 ? -2.068 13.508 15.445 1 98.31 52 VAL B N 1
ATOM 1379 C CA . VAL B 1 52 ? -1.991 14.914 15.062 1 98.31 52 VAL B CA 1
ATOM 1380 C C . VAL B 1 52 ? -2.529 15.094 13.641 1 98.31 52 VAL B C 1
ATOM 1382 O O . VAL B 1 52 ? -3.27 16.047 13.367 1 98.31 52 VAL B O 1
ATOM 1385 N N . LEU B 1 53 ? -2.209 14.203 12.734 1 98.19 53 LEU B N 1
ATOM 1386 C CA . LEU B 1 53 ? -2.73 14.234 11.375 1 98.19 53 LEU B CA 1
ATOM 1387 C C . LEU B 1 53 ? -4.25 14.086 11.367 1 98.19 53 LEU B C 1
ATOM 1389 O O . LEU B 1 53 ? -4.949 14.828 10.672 1 98.19 53 LEU B O 1
ATOM 1393 N N . ILE B 1 54 ? -4.699 13.164 12.125 1 97.88 54 ILE B N 1
ATOM 1394 C CA . ILE B 1 54 ? -6.133 12.898 12.164 1 97.88 54 ILE B CA 1
ATOM 1395 C C . ILE B 1 54 ? -6.871 14.148 12.641 1 97.88 54 ILE B C 1
ATOM 1397 O O . ILE B 1 54 ? -7.895 14.531 12.07 1 97.88 54 ILE B O 1
ATOM 1401 N N . LYS B 1 55 ? -6.332 14.75 13.625 1 97.19 55 LYS B N 1
ATOM 1402 C CA . LYS B 1 55 ? -6.949 15.961 14.141 1 97.19 55 LYS B CA 1
ATOM 1403 C C . LYS B 1 55 ? -6.969 17.062 13.086 1 97.19 55 LYS B C 1
ATOM 1405 O O . LYS B 1 55 ? -7.961 17.781 12.945 1 97.19 55 LYS B O 1
ATOM 1410 N N . PHE B 1 56 ? -5.848 17.25 12.422 1 96.69 56 PHE B N 1
ATOM 1411 C CA . PHE B 1 56 ? -5.789 18.188 11.32 1 96.69 56 PHE B CA 1
ATOM 1412 C C . PHE B 1 56 ? -6.879 17.906 10.297 1 96.69 56 PHE B C 1
ATOM 1414 O O . PHE B 1 56 ? -7.574 18.812 9.844 1 96.69 56 PHE B O 1
ATOM 1421 N N . LEU B 1 57 ? -7.113 16.672 9.969 1 96.69 57 LEU B N 1
ATOM 1422 C CA . LEU B 1 57 ? -8.078 16.281 8.953 1 96.69 57 LEU B CA 1
ATOM 1423 C C . LEU B 1 57 ? -9.508 16.516 9.43 1 96.69 57 LEU B C 1
ATOM 1425 O O . LEU B 1 57 ? -10.367 16.906 8.648 1 96.69 57 LEU B O 1
ATOM 1429 N N . GLU B 1 58 ? -9.711 16.188 10.68 1 96 58 GLU B N 1
ATOM 1430 C CA . GLU B 1 58 ? -11.023 16.484 11.242 1 96 58 GLU B CA 1
ATOM 1431 C C . GLU B 1 58 ? -11.383 17.969 11.062 1 96 58 GLU B C 1
ATOM 1433 O O . GLU B 1 58 ? -12.5 18.281 10.656 1 96 58 GLU B O 1
ATOM 1438 N N . GLY B 1 59 ? -10.398 18.781 11.375 1 94.88 59 GLY B N 1
ATOM 1439 C CA . GLY B 1 59 ? -10.609 20.203 11.164 1 94.88 59 GLY B CA 1
ATOM 1440 C C . GLY B 1 59 ? -10.859 20.547 9.711 1 94.88 59 GLY B C 1
ATOM 1441 O O . GLY B 1 59 ? -11.781 21.328 9.406 1 94.88 59 GLY B O 1
ATOM 1442 N N . ALA B 1 60 ? -10.117 20.031 8.797 1 94.38 60 ALA B N 1
ATOM 1443 C CA . ALA B 1 60 ? -10.234 20.312 7.371 1 94.38 60 ALA B CA 1
ATOM 1444 C C . ALA B 1 60 ? -11.594 19.859 6.836 1 94.38 60 ALA B C 1
ATOM 1446 O O . ALA B 1 60 ? -12.211 20.562 6.027 1 94.38 60 ALA B O 1
ATOM 1447 N N . VAL B 1 61 ? -12.016 18.734 7.297 1 94 61 VAL B N 1
ATOM 1448 C CA . VAL B 1 61 ? -13.305 18.219 6.867 1 94 61 VAL B CA 1
ATOM 1449 C C . VAL B 1 61 ? -14.422 19.109 7.391 1 94 61 VAL B C 1
ATOM 1451 O O . VAL B 1 61 ? -15.375 19.422 6.664 1 94 61 VAL B O 1
ATOM 1454 N N . MET B 1 62 ? -14.266 19.438 8.625 1 92.5 62 MET B N 1
ATOM 1455 C CA . MET B 1 62 ? -15.258 20.312 9.242 1 92.5 62 MET B CA 1
ATOM 1456 C C . MET B 1 62 ? -15.406 21.609 8.445 1 92.5 62 MET B C 1
ATOM 1458 O O . MET B 1 62 ? -16.516 22.125 8.305 1 92.5 62 MET B O 1
ATOM 1462 N N . HIS B 1 63 ? -14.367 22.031 7.863 1 90.88 63 HIS B N 1
ATOM 1463 C CA . HIS B 1 63 ? -14.375 23.328 7.184 1 90.88 63 HIS B CA 1
ATOM 1464 C C . HIS B 1 63 ? -14.594 23.156 5.684 1 90.88 63 HIS B C 1
ATOM 1466 O O . HIS B 1 63 ? -14.547 24.125 4.934 1 90.88 63 HIS B O 1
ATOM 1472 N N . SER B 1 64 ? -14.703 22.016 5.152 1 87.62 64 SER B N 1
ATOM 1473 C CA . SER B 1 64 ? -14.836 21.734 3.727 1 87.62 64 SER B CA 1
ATOM 1474 C C . SER B 1 64 ? -16.188 22.203 3.191 1 87.62 64 SER B C 1
ATOM 1476 O O . SER B 1 64 ? -16.375 22.312 1.977 1 87.62 64 SER B O 1
ATOM 1478 N N . GLY B 1 65 ? -17.125 22.594 3.951 1 80.5 65 GLY B N 1
ATOM 1479 C CA . GLY B 1 65 ? -18.438 23.062 3.543 1 80.5 65 GLY B CA 1
ATOM 1480 C C . GLY B 1 65 ? -19.438 21.938 3.398 1 80.5 65 GLY B C 1
ATOM 1481 O O . GLY B 1 65 ? -20.656 22.188 3.307 1 80.5 65 GLY B O 1
ATOM 1482 N N . THR B 1 66 ? -18.922 20.75 3.275 1 78.56 66 THR B N 1
ATOM 1483 C CA . THR B 1 66 ? -19.828 19.625 3.064 1 78.56 66 THR B CA 1
ATOM 1484 C C . THR B 1 66 ? -20.281 19.047 4.398 1 78.56 66 THR B C 1
ATOM 1486 O O . THR B 1 66 ? -21.312 18.359 4.469 1 78.56 66 THR B O 1
ATOM 1489 N N . HIS B 1 67 ? -19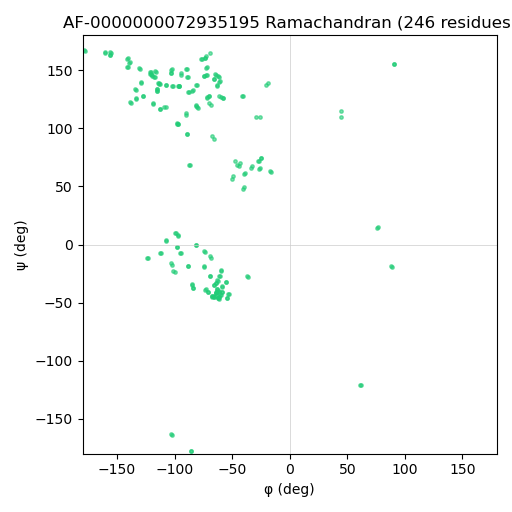.547 19.375 5.383 1 76 67 HIS B N 1
ATOM 1490 C CA . HIS B 1 67 ? -19.922 18.844 6.695 1 76 67 HIS B CA 1
ATOM 1491 C C . HIS B 1 67 ? -21.047 19.672 7.32 1 76 67 HIS B C 1
ATOM 1493 O O . HIS B 1 67 ? -20.906 20.891 7.457 1 76 67 HIS B O 1
ATOM 1499 N N . THR B 1 68 ? -22.141 19.156 7.578 1 72.44 68 THR B N 1
ATOM 1500 C CA . THR B 1 68 ? -23.328 19.875 8.008 1 72.44 68 THR B CA 1
ATOM 1501 C C . THR B 1 68 ? -23.547 19.719 9.508 1 72.44 68 THR B C 1
ATOM 1503 O O . THR B 1 68 ? -24.297 20.484 10.117 1 72.44 68 THR B O 1
ATOM 1506 N N . GLY B 1 69 ? -22.922 18.797 10.086 1 70.5 69 GLY B N 1
ATOM 1507 C CA . GLY B 1 69 ? -23.219 18.531 11.484 1 70.5 69 GLY B CA 1
ATOM 1508 C C . GLY B 1 69 ? -22.359 19.312 12.445 1 70.5 69 GLY B C 1
ATOM 1509 O O . GLY B 1 69 ? -21.375 19.953 12.031 1 70.5 69 GLY B O 1
ATOM 1510 N N . THR B 1 70 ? -22.969 19.625 13.719 1 78.06 70 THR B N 1
ATOM 1511 C CA . THR B 1 70 ? -22.266 20.328 14.781 1 78.06 70 THR B CA 1
ATOM 1512 C C . THR B 1 70 ? -21.234 19.406 15.445 1 78.06 70 THR B C 1
ATOM 1514 O O . THR B 1 70 ? -20.406 19.875 16.234 1 78.06 70 THR B O 1
ATOM 1517 N N . GLN B 1 71 ? -21.25 18.172 15.055 1 86.94 71 GLN B N 1
ATOM 1518 C CA . GLN B 1 71 ? -20.359 17.219 15.695 1 86.94 71 GLN B CA 1
ATOM 1519 C C . GLN B 1 71 ? -19.062 17.062 14.906 1 86.94 71 GLN B C 1
ATOM 1521 O O . GLN B 1 71 ? -19.047 17.203 13.688 1 86.94 71 GLN B O 1
ATOM 1526 N N . GLU B 1 72 ? -18.016 16.812 15.641 1 90.31 72 GLU B N 1
ATOM 1527 C CA . GLU B 1 72 ? -16.719 16.562 15.016 1 90.31 72 GLU B CA 1
ATOM 1528 C C . GLU B 1 72 ? -16.766 15.328 14.109 1 90.31 72 GLU B C 1
ATOM 1530 O O . GLU B 1 72 ? -17.297 14.289 14.5 1 90.31 72 GLU B O 1
ATOM 1535 N N . PRO B 1 73 ? -16.328 15.492 12.883 1 93.5 73 PRO B N 1
ATOM 1536 C CA . PRO B 1 73 ? -16.344 14.328 11.992 1 93.5 73 PRO B CA 1
ATOM 1537 C C . PRO B 1 73 ? -15.438 13.203 12.492 1 93.5 73 PRO B C 1
ATOM 1539 O O . PRO B 1 73 ? -14.375 13.461 13.055 1 93.5 73 PRO B O 1
ATOM 1542 N N . ASP B 1 74 ? -15.891 11.961 12.242 1 94.81 74 ASP B N 1
ATOM 1543 C CA . ASP B 1 74 ? -15.094 10.781 12.555 1 94.81 74 ASP B CA 1
ATOM 1544 C C . ASP B 1 74 ? -14.203 10.391 11.375 1 94.81 74 ASP B C 1
ATOM 1546 O O . ASP B 1 74 ? -14.625 9.633 10.492 1 94.81 74 ASP B O 1
ATOM 1550 N N . VAL B 1 75 ? -13.008 10.875 11.453 1 95.62 75 VAL B N 1
ATOM 1551 C CA . VAL B 1 75 ? -12.109 10.695 10.32 1 95.62 75 VAL B CA 1
ATOM 1552 C C . VAL B 1 75 ? -11.219 9.477 10.555 1 95.62 75 VAL B C 1
ATOM 1554 O O . VAL B 1 75 ? -10.703 9.281 11.656 1 95.62 75 VAL B O 1
ATOM 1557 N N . TYR B 1 76 ? -11.086 8.719 9.508 1 94.19 76 TYR B N 1
ATOM 1558 C CA . TYR B 1 76 ? -10.195 7.562 9.477 1 94.19 76 TYR B CA 1
ATOM 1559 C C . TYR B 1 76 ? -9.109 7.738 8.422 1 94.19 76 TYR B C 1
ATOM 1561 O O . TYR B 1 76 ? -9.375 8.25 7.332 1 94.19 76 TYR B O 1
ATOM 1569 N N . VAL B 1 77 ? -7.949 7.215 8.805 1 94.69 77 VAL B N 1
ATOM 1570 C CA . VAL B 1 77 ? -6.824 7.297 7.883 1 94.69 77 VAL B CA 1
ATOM 1571 C C . VAL B 1 77 ? -6.344 5.891 7.523 1 94.69 77 VAL B C 1
ATOM 1573 O O . VAL B 1 77 ? -6.301 5.008 8.383 1 94.69 77 VAL B O 1
ATOM 1576 N N . TYR B 1 78 ? -5.898 5.746 6.293 1 91.69 78 TYR B N 1
ATOM 1577 C CA . TYR B 1 78 ? -5.418 4.469 5.773 1 91.69 78 TYR B CA 1
ATOM 1578 C C . TYR B 1 78 ? -4.102 4.648 5.023 1 91.69 78 TYR B C 1
ATOM 1580 O O . TYR B 1 78 ? -3.945 5.594 4.246 1 91.69 78 TYR B O 1
ATOM 1588 N N . ILE B 1 79 ? -3.25 3.721 5.402 1 89.38 79 ILE B N 1
ATOM 1589 C CA . ILE B 1 79 ? -2.016 3.686 4.629 1 89.38 79 ILE B CA 1
ATOM 1590 C C . ILE B 1 79 ? -2.221 2.844 3.369 1 89.38 79 ILE B C 1
ATOM 1592 O O . ILE B 1 79 ? -2.625 1.682 3.451 1 89.38 79 ILE B O 1
ATOM 1596 N N . ASN B 1 80 ? -1.87 3.27 2.34 1 73.06 80 ASN B N 1
ATOM 1597 C CA . ASN B 1 80 ? -1.979 2.629 1.034 1 73.06 80 ASN B CA 1
ATOM 1598 C C . ASN B 1 80 ? -3.357 2.004 0.831 1 73.06 80 ASN B C 1
ATOM 1600 O O . ASN B 1 80 ? -3.896 1.37 1.74 1 73.06 80 ASN B O 1
ATOM 1604 N N . ASN B 1 81 ? -4.211 2.438 0.045 1 64.81 81 ASN B N 1
ATOM 1605 C CA . ASN B 1 81 ? -5.473 1.776 -0.274 1 64.81 81 ASN B CA 1
ATOM 1606 C C . ASN B 1 81 ? -5.246 0.5 -1.081 1 64.81 81 ASN B C 1
ATOM 1608 O O . ASN B 1 81 ? -4.105 0.149 -1.391 1 64.81 81 ASN B O 1
ATOM 1612 N N . PHE B 1 82 ? -6.305 -0.394 -1.173 1 69.88 82 PHE B N 1
ATOM 1613 C CA . PHE B 1 82 ? -6.199 -1.622 -1.951 1 69.88 82 PHE B CA 1
ATOM 1614 C C . PHE B 1 82 ? -6.164 -1.316 -3.443 1 69.88 82 PHE B C 1
ATOM 1616 O O . PHE B 1 82 ? -6.859 -0.41 -3.912 1 69.88 82 PHE B O 1
ATOM 1623 N N . PHE B 1 83 ? -5.031 -1.811 -4 1 79.31 83 PHE B N 1
ATOM 1624 C CA . PHE B 1 83 ? -4.918 -1.786 -5.453 1 79.31 83 PHE B CA 1
ATOM 1625 C C . PHE B 1 83 ? -5.023 -3.193 -6.027 1 79.31 83 PHE B C 1
ATOM 1627 O O . PHE B 1 83 ? -4.352 -4.113 -5.555 1 79.31 83 PHE B O 1
ATOM 1634 N N . CYS B 1 84 ? -6.105 -3.332 -6.875 1 88.75 84 CYS B N 1
ATOM 1635 C CA . CYS B 1 84 ? -6.168 -4.578 -7.629 1 88.75 84 CYS B CA 1
ATOM 1636 C C . CYS B 1 84 ? -5.441 -4.445 -8.961 1 88.75 84 CYS B C 1
ATOM 1638 O O . CYS B 1 84 ? -5.918 -3.764 -9.867 1 88.75 84 CYS B O 1
ATOM 1640 N N . PRO B 1 85 ? -4.367 -5.152 -9.086 1 93.25 85 PRO B N 1
ATOM 1641 C CA . PRO B 1 85 ? -3.633 -4.984 -10.336 1 93.25 85 PRO B CA 1
ATOM 1642 C C . PRO B 1 85 ? -4.344 -5.629 -11.531 1 93.25 85 PRO B C 1
ATOM 1644 O O . PRO B 1 85 ? -5.082 -6.602 -11.359 1 93.25 85 PRO B O 1
ATOM 1647 N N . MET B 1 86 ? -4.094 -5.066 -12.719 1 95.75 86 MET B N 1
ATOM 1648 C CA . MET B 1 86 ? -4.633 -5.648 -13.945 1 95.75 86 MET B CA 1
ATOM 1649 C C . MET B 1 86 ? -3.848 -6.891 -14.352 1 95.75 86 MET B C 1
ATOM 1651 O O . MET B 1 86 ? -2.676 -7.031 -13.992 1 95.75 86 MET B O 1
ATOM 1655 N N . ASP B 1 87 ? -4.523 -7.637 -15.148 1 97.12 87 ASP B N 1
ATOM 1656 C CA . ASP B 1 87 ? -3.967 -8.93 -15.547 1 97.12 87 ASP B CA 1
ATOM 1657 C C . ASP B 1 87 ? -2.672 -8.75 -16.328 1 97.12 87 ASP B C 1
ATOM 1659 O O . ASP B 1 87 ? -1.783 -9.602 -16.281 1 97.12 87 ASP B O 1
ATOM 1663 N N . ASP B 1 88 ? -2.562 -7.66 -17.047 1 97.75 88 ASP B N 1
ATOM 1664 C CA . ASP B 1 88 ? -1.444 -7.48 -17.969 1 97.75 88 ASP B CA 1
ATOM 1665 C C . ASP B 1 88 ? -0.315 -6.688 -17.312 1 97.75 88 ASP B C 1
ATOM 1667 O O . ASP B 1 88 ? 0.756 -6.523 -17.891 1 97.75 88 ASP B O 1
ATOM 1671 N N . GLN B 1 89 ? -0.556 -6.176 -16.141 1 96.56 89 GLN B N 1
ATOM 1672 C CA . GLN B 1 89 ? 0.51 -5.461 -15.438 1 96.56 89 GLN B CA 1
ATOM 1673 C C . GLN B 1 89 ? 1.662 -6.398 -15.094 1 96.56 89 GLN B C 1
ATOM 1675 O O . GLN B 1 89 ? 1.447 -7.59 -14.844 1 96.56 89 GLN B O 1
ATOM 1680 N N . ILE B 1 90 ? 2.834 -5.77 -15.148 1 97.75 90 ILE B N 1
ATOM 1681 C CA . ILE B 1 90 ? 4.062 -6.547 -15.023 1 97.75 90 ILE B CA 1
ATOM 1682 C C . ILE B 1 90 ? 4.555 -6.516 -13.578 1 97.75 90 ILE B C 1
ATOM 1684 O O . ILE B 1 90 ? 4.582 -5.457 -12.953 1 97.75 90 ILE B O 1
ATOM 1688 N N . MET B 1 91 ? 4.992 -7.672 -13.016 1 97.62 91 MET B N 1
ATOM 1689 C CA . MET B 1 91 ? 5.359 -7.852 -11.609 1 97.62 91 MET B CA 1
ATOM 1690 C C . MET B 1 91 ? 6.492 -6.91 -11.219 1 97.62 91 MET B C 1
ATOM 1692 O O . MET B 1 91 ? 6.461 -6.316 -10.141 1 97.62 91 MET B O 1
ATOM 1696 N N . ALA B 1 92 ? 7.457 -6.727 -12.047 1 97.38 92 ALA B N 1
ATOM 1697 C CA . ALA B 1 92 ? 8.594 -5.859 -11.758 1 97.38 92 ALA B CA 1
ATOM 1698 C C . ALA B 1 92 ? 8.141 -4.418 -11.539 1 97.38 92 ALA B C 1
ATOM 1700 O O . ALA B 1 92 ? 8.648 -3.732 -10.648 1 97.38 92 ALA B O 1
ATOM 1701 N N . ASP B 1 93 ? 7.215 -3.994 -12.328 1 94.88 93 ASP B N 1
ATOM 1702 C CA . ASP B 1 93 ? 6.715 -2.627 -12.219 1 94.88 93 ASP B CA 1
ATOM 1703 C C . ASP B 1 93 ? 5.965 -2.424 -10.906 1 94.88 93 ASP B C 1
ATOM 1705 O O . ASP B 1 93 ? 6.148 -1.409 -10.227 1 94.88 93 ASP B O 1
ATOM 1709 N N . LEU B 1 94 ? 5.137 -3.422 -10.602 1 93.94 94 LEU B N 1
ATOM 1710 C CA . LEU B 1 94 ? 4.41 -3.365 -9.336 1 93.94 94 LEU B CA 1
ATOM 1711 C C . LEU B 1 94 ? 5.375 -3.398 -8.156 1 93.94 94 LEU B C 1
ATOM 1713 O O . LEU B 1 94 ? 5.195 -2.67 -7.176 1 93.94 94 LEU B O 1
ATOM 1717 N N . CYS B 1 95 ? 6.398 -4.172 -8.273 1 93.75 95 CYS B N 1
ATOM 1718 C CA . CYS B 1 95 ? 7.395 -4.27 -7.211 1 93.75 95 CYS B CA 1
ATOM 1719 C C . CYS B 1 95 ? 8.109 -2.939 -7.004 1 93.75 95 CYS B C 1
ATOM 1721 O O . CYS B 1 95 ? 8.297 -2.5 -5.867 1 93.75 95 CYS B O 1
ATOM 1723 N N . ARG B 1 96 ? 8.43 -2.297 -8.039 1 90.62 96 ARG B N 1
ATOM 1724 C CA . ARG B 1 96 ? 9.125 -1.02 -7.953 1 90.62 96 ARG B CA 1
ATOM 1725 C C . ARG B 1 96 ? 8.25 0.044 -7.301 1 90.62 96 ARG B C 1
ATOM 1727 O O . ARG B 1 96 ? 8.75 0.903 -6.57 1 90.62 96 ARG B O 1
ATOM 1734 N N . GLU B 1 97 ? 6.957 -0.099 -7.609 1 86.25 97 GLU B N 1
ATOM 1735 C CA . GLU B 1 97 ? 6.035 0.929 -7.133 1 86.25 97 GLU B CA 1
ATOM 1736 C C . GLU B 1 97 ? 5.594 0.653 -5.699 1 86.25 97 GLU B C 1
ATOM 1738 O O . GLU B 1 97 ? 5.5 1.574 -4.883 1 86.25 97 GLU B O 1
ATOM 1743 N N . PHE B 1 98 ? 5.395 -0.598 -5.383 1 87.56 98 PHE B N 1
ATOM 1744 C CA . PHE B 1 98 ? 4.691 -0.893 -4.141 1 87.56 98 PHE B CA 1
ATOM 1745 C C . PHE B 1 98 ? 5.535 -1.793 -3.242 1 87.56 98 PHE B C 1
ATOM 1747 O O . PHE B 1 98 ? 5.172 -2.041 -2.09 1 87.56 98 PHE B O 1
ATOM 1754 N N . GLY B 1 99 ? 6.574 -2.312 -3.832 1 89.44 99 GLY B N 1
ATOM 1755 C CA . GLY B 1 99 ? 7.402 -3.256 -3.096 1 89.44 99 GLY B CA 1
ATOM 1756 C C . GLY B 1 99 ? 8.695 -2.646 -2.59 1 89.44 99 GLY B C 1
ATOM 1757 O O . GLY B 1 99 ? 8.773 -1.437 -2.367 1 89.44 99 GLY B O 1
ATOM 1758 N N . LYS B 1 100 ? 9.617 -3.523 -2.232 1 87.94 100 LYS B N 1
ATOM 1759 C CA . LYS B 1 100 ? 10.977 -3.16 -1.845 1 87.94 100 LYS B CA 1
ATOM 1760 C C . LYS B 1 100 ? 12 -3.719 -2.832 1 87.94 100 LYS B C 1
ATOM 1762 O O . LYS B 1 100 ? 11.891 -4.867 -3.262 1 87.94 100 LYS B O 1
ATOM 1767 N N . VAL B 1 101 ? 12.898 -2.873 -3.203 1 90.88 101 VAL B N 1
ATOM 1768 C CA . VAL B 1 101 ? 13.898 -3.293 -4.184 1 90.88 101 VAL B CA 1
ATOM 1769 C C . VAL B 1 101 ? 15.297 -3.156 -3.588 1 90.88 101 VAL B C 1
ATOM 1771 O O . VAL B 1 101 ? 15.516 -2.338 -2.691 1 90.88 101 VAL B O 1
ATOM 1774 N N . GLU B 1 102 ? 16.156 -4.078 -4.027 1 91.31 102 GLU B N 1
ATOM 1775 C CA . GLU B 1 102 ? 17.578 -4.012 -3.709 1 91.31 102 GLU B CA 1
ATOM 1776 C C . GLU B 1 102 ? 18.391 -3.613 -4.934 1 91.31 102 GLU B C 1
ATOM 1778 O O . GLU B 1 102 ? 18.125 -4.066 -6.047 1 91.31 102 GLU B O 1
ATOM 1783 N N . ARG B 1 103 ? 19.312 -2.76 -4.73 1 90.56 103 ARG B N 1
ATOM 1784 C CA . ARG B 1 103 ? 20.141 -2.264 -5.828 1 90.56 103 ARG B CA 1
ATOM 1785 C C . ARG B 1 103 ? 21.609 -2.566 -5.586 1 90.56 103 ARG B C 1
ATOM 1787 O O . ARG B 1 103 ? 22.047 -2.707 -4.438 1 90.56 103 ARG B O 1
ATOM 1794 N N . ASP B 1 104 ? 22.266 -2.768 -6.699 1 88.31 104 ASP B N 1
ATOM 1795 C CA . ASP B 1 104 ? 23.719 -2.936 -6.594 1 88.31 104 ASP B CA 1
ATOM 1796 C C . ASP B 1 104 ? 24.422 -1.584 -6.609 1 88.31 104 ASP B C 1
ATOM 1798 O O . ASP B 1 104 ? 23.781 -0.536 -6.52 1 88.31 104 ASP B O 1
ATOM 1802 N N . ASP B 1 105 ? 25.734 -1.737 -6.559 1 86.25 105 ASP B N 1
ATOM 1803 C CA . ASP B 1 105 ? 26.578 -0.542 -6.465 1 86.25 105 ASP B CA 1
ATOM 1804 C C . ASP B 1 105 ? 26.359 0.376 -7.664 1 86.25 105 ASP B C 1
ATOM 1806 O O . ASP B 1 105 ? 26.625 1.578 -7.59 1 86.25 105 ASP B O 1
ATOM 1810 N N . GLU B 1 106 ? 25.859 -0.163 -8.82 1 86.94 106 GLU B N 1
ATOM 1811 C CA . GLU B 1 106 ? 25.594 0.613 -10.023 1 86.94 106 GLU B CA 1
ATOM 1812 C C . GLU B 1 106 ? 24.125 1.024 -10.109 1 86.94 106 GLU B C 1
ATOM 1814 O O . GLU B 1 106 ? 23.641 1.432 -11.172 1 86.94 106 GLU B O 1
ATOM 1819 N N . GLN B 1 107 ? 23.328 0.815 -9.156 1 83.62 107 GLN B N 1
ATOM 1820 C CA . GLN B 1 107 ? 21.938 1.222 -8.992 1 83.62 107 GLN B CA 1
ATOM 1821 C C . GLN B 1 107 ? 21.016 0.349 -9.836 1 83.62 107 GLN B C 1
ATOM 1823 O O . GLN B 1 107 ? 19.891 0.745 -10.133 1 83.62 107 GLN B O 1
ATOM 1828 N N . ARG B 1 108 ? 21.656 -0.72 -10.219 1 90.19 108 ARG B N 1
ATOM 1829 C CA . ARG B 1 108 ? 20.828 -1.695 -10.914 1 90.19 108 ARG B CA 1
ATOM 1830 C C . ARG B 1 108 ? 20.047 -2.557 -9.914 1 90.19 108 ARG B C 1
ATOM 1832 O O . ARG B 1 108 ? 20.578 -2.934 -8.867 1 90.19 108 ARG B O 1
ATOM 1839 N N . ILE B 1 109 ? 18.75 -2.807 -10.211 1 92.75 109 ILE B N 1
ATOM 1840 C CA . ILE B 1 109 ? 17.953 -3.645 -9.328 1 92.75 109 ILE B CA 1
ATOM 1841 C C . ILE B 1 109 ? 18.391 -5.102 -9.453 1 92.75 109 ILE B C 1
ATOM 1843 O O . ILE B 1 109 ? 18.391 -5.664 -10.547 1 92.75 109 ILE B O 1
ATOM 1847 N N . LYS B 1 110 ? 18.688 -5.656 -8.336 1 94.31 110 LYS B N 1
ATOM 1848 C CA . LYS B 1 110 ? 19.141 -7.039 -8.281 1 94.31 110 LYS B CA 1
ATOM 1849 C C . LYS B 1 110 ? 18.031 -7.977 -7.84 1 94.31 110 LYS B C 1
ATOM 1851 O O . LYS B 1 110 ? 18.109 -9.188 -8.039 1 94.31 110 LYS B O 1
ATOM 1856 N N . GLY B 1 111 ? 17.047 -7.379 -7.141 1 96.5 111 GLY B N 1
ATOM 1857 C CA . GLY B 1 111 ? 15.93 -8.141 -6.613 1 96.5 111 GLY B CA 1
ATOM 1858 C C . GLY B 1 111 ? 14.906 -7.281 -5.891 1 96.5 111 GLY B C 1
ATOM 1859 O O . GLY B 1 111 ? 15.141 -6.09 -5.668 1 96.5 111 GLY B O 1
ATOM 1860 N N . GLY B 1 112 ? 13.82 -7.891 -5.66 1 96.06 112 GLY B N 1
ATOM 1861 C CA . GLY B 1 112 ? 12.789 -7.18 -4.922 1 96.06 112 GLY B CA 1
ATOM 1862 C C . GLY B 1 112 ? 11.812 -8.102 -4.219 1 96.06 112 GLY B C 1
ATOM 1863 O O . GLY B 1 112 ? 11.836 -9.312 -4.434 1 96.06 112 GLY B O 1
ATOM 1864 N N . SER B 1 113 ? 11.078 -7.516 -3.326 1 95 113 SER B N 1
ATOM 1865 C CA . SER B 1 113 ? 10.023 -8.219 -2.613 1 95 113 SER B CA 1
ATOM 1866 C C . SER B 1 113 ? 8.703 -7.453 -2.676 1 95 113 SER B C 1
ATOM 1868 O O . SER B 1 113 ? 8.695 -6.219 -2.609 1 95 113 SER B O 1
ATOM 1870 N N . LEU B 1 114 ? 7.688 -8.188 -2.855 1 93.25 114 LEU B N 1
ATOM 1871 C CA . LEU B 1 114 ? 6.348 -7.621 -2.949 1 93.25 114 LEU B CA 1
ATOM 1872 C C . LEU B 1 114 ? 5.363 -8.406 -2.092 1 93.25 114 LEU B C 1
ATOM 1874 O O . LEU B 1 114 ? 5.234 -9.625 -2.244 1 93.25 114 LEU B O 1
ATOM 1878 N N . LYS B 1 115 ? 4.676 -7.734 -1.214 1 91.75 115 LYS B N 1
ATOM 1879 C CA . LYS B 1 115 ? 3.602 -8.328 -0.424 1 91.75 115 LYS B CA 1
ATOM 1880 C C . LYS B 1 115 ? 2.266 -8.25 -1.156 1 91.75 115 LYS B C 1
ATOM 1882 O O . LYS B 1 115 ? 1.886 -7.184 -1.646 1 91.75 115 LYS B O 1
ATOM 1887 N N . LEU B 1 116 ? 1.609 -9.391 -1.191 1 93.75 116 LEU B N 1
ATOM 1888 C CA . LEU B 1 116 ? 0.321 -9.461 -1.871 1 93.75 116 LEU B CA 1
ATOM 1889 C C . LEU B 1 116 ? -0.72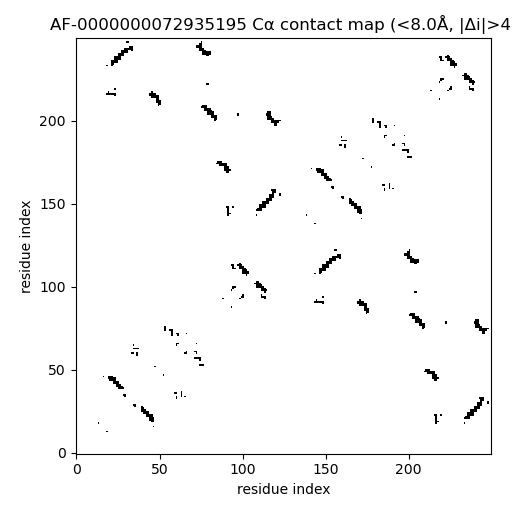7 -10.125 -0.981 1 93.75 116 LEU B C 1
ATOM 1891 O O . LEU B 1 116 ? -0.398 -10.992 -0.166 1 93.75 116 LEU B O 1
ATOM 1895 N N . HIS B 1 117 ? -1.872 -9.711 -1.245 1 93.38 117 HIS B N 1
ATOM 1896 C CA . HIS B 1 117 ? -3.031 -10.328 -0.613 1 93.38 117 HIS B CA 1
ATOM 1897 C C . HIS B 1 117 ? -3.932 -10.992 -1.647 1 93.38 117 HIS B C 1
ATOM 1899 O O . HIS B 1 117 ? -3.953 -10.586 -2.811 1 93.38 117 HIS B O 1
ATOM 1905 N N . TYR B 1 118 ? -4.566 -12.031 -1.203 1 94.44 118 TYR B N 1
ATOM 1906 C CA . TYR B 1 118 ? -5.453 -12.695 -2.148 1 94.44 118 TYR B CA 1
ATOM 1907 C C . TYR B 1 118 ? -6.734 -13.164 -1.463 1 94.44 118 TYR B C 1
ATOM 1909 O O . TYR B 1 118 ? -6.73 -13.453 -0.266 1 94.44 118 TYR B O 1
ATOM 1917 N N . SER B 1 119 ? -7.809 -13.258 -2.244 1 93.75 119 SER B N 1
ATOM 1918 C CA . SER B 1 119 ? -9.109 -13.734 -1.793 1 93.75 119 SER B CA 1
ATOM 1919 C C . SER B 1 119 ? -9.758 -14.641 -2.838 1 93.75 119 SER B C 1
ATOM 1921 O O . SER B 1 119 ? -9.359 -14.633 -4.004 1 93.75 119 SER B O 1
ATOM 1923 N N . VAL B 1 120 ? -10.68 -15.5 -2.342 1 94.38 120 VAL B N 1
ATOM 1924 C CA . VAL B 1 120 ? -11.578 -16.234 -3.23 1 94.38 120 VAL B CA 1
ATOM 1925 C C . VAL B 1 120 ? -12.922 -15.508 -3.326 1 94.38 120 VAL B C 1
ATOM 1927 O O . VAL B 1 120 ? -13.719 -15.547 -2.387 1 94.38 120 VAL B O 1
ATOM 1930 N N . GLY B 1 121 ? -13.102 -14.883 -4.363 1 92.19 121 GLY B N 1
ATOM 1931 C CA . GLY B 1 121 ? -14.156 -13.883 -4.48 1 92.19 121 GLY B CA 1
ATOM 1932 C C . GLY B 1 121 ? -13.703 -12.484 -4.102 1 92.19 121 GLY B C 1
ATOM 1933 O O . GLY B 1 121 ? -12.648 -12.32 -3.477 1 92.19 121 GLY B O 1
ATOM 1934 N N . PRO B 1 122 ? -14.391 -11.445 -4.648 1 88.12 122 PRO B N 1
ATOM 1935 C CA . PRO B 1 122 ? -14 -10.07 -4.328 1 88.12 122 PRO B CA 1
ATOM 1936 C C . PRO B 1 122 ? -14.047 -9.781 -2.83 1 88.12 122 PRO B C 1
ATOM 1938 O O . PRO B 1 122 ? -15.023 -10.109 -2.162 1 88.12 122 PRO B O 1
ATOM 1941 N N . ALA B 1 123 ? -12.93 -9.305 -2.361 1 84.38 123 ALA B N 1
ATOM 1942 C CA . ALA B 1 123 ? -12.867 -8.984 -0.94 1 84.38 123 ALA B CA 1
ATOM 1943 C C . ALA B 1 123 ? -13.406 -7.574 -0.677 1 84.38 123 ALA B C 1
ATOM 1945 O O . ALA B 1 123 ? -13.82 -7.262 0.441 1 84.38 123 ALA B O 1
ATOM 1946 N N . TYR B 1 124 ? -13.156 -6.691 -1.614 1 73.12 124 TYR B N 1
ATOM 1947 C CA . TYR B 1 124 ? -13.57 -5.305 -1.418 1 73.12 124 TYR B CA 1
ATOM 1948 C C . TYR B 1 124 ? -14.57 -4.879 -2.482 1 73.12 124 TYR B C 1
ATOM 1950 O O . TYR B 1 124 ? -14.531 -5.367 -3.615 1 73.12 124 TYR B O 1
ATOM 1958 N N . ALA B 1 125 ? -15.82 -4.445 -2.086 1 56.84 125 ALA B N 1
ATOM 1959 C CA . ALA B 1 125 ? -16.859 -3.936 -2.977 1 56.84 125 ALA B CA 1
ATOM 1960 C C . ALA B 1 125 ? -16.719 -2.43 -3.182 1 56.84 125 ALA B C 1
ATOM 1962 O O . ALA B 1 125 ? -16.25 -1.718 -2.295 1 56.84 125 ALA B O 1
#

Radius of gyration: 22.4 Å; Cα contacts (8 Å, |Δi|>4): 451; chains: 2; bounding box: 72×62×42 Å

pLDDT: mean 85.06, std 17.99, range [31.7, 98.5]

Secondary structure (DSSP, 8-state):
---------------HHHHT-SEEEEEEEE-TTPPPPS--EEEEETT-BHHHHHHHHHHHHHTSS----SSPP-EEEEES--B---TT-BHHHHHHHHSEEEE-TTS-EEEEEEEEEEEES-S--/---------------HHHHT-SEEEEEEEE-TTPPPPS--EEEEETT-BHHHHHHHHHHHHHTSS----SSPP-EEEEES--B---TT-BHHHHHHHHSEEEE-TTS-EEEEEEEEEEEES-S--

Foldseek 3Di:
DDPPPPPPPPPPPPDPVVVQADKDWAADDDDDPQDDFPDRIDIDRSVDDVVVVQVVVQVRSCVSVPDDDPDGDDDDDDDDDDDDDDPPDDPVVCQVVAWAFDADPVRHTPDIDDDDDDDDDDPDD/DDPPPPPPPPPPPPDPVVVQADKDWAADDDDDPQDDFPDGIDIDRSVDDVVVVQVVVQVRSCVRVPDDDPDGDDDDDDDDDDDDDDPPDDPVVCQVVAWAFDADPVRHTPDIDDDDDDDDDDPDD

Nearest PDB structures (foldseek):
  4eoy-assembly3_C  TM=4.553E-01  e=8.496E-01  Plasmodium falciparum 3D7
  8ova-assembly1_AR  TM=2.630E-01  e=9.527E+00  Trypanosoma brucei brucei
  4eoy-assembly3_C  TM=4.553E-01  e=6.002E-01  Plasmodium falciparum 3D7
  8ova-assembly1_AR  TM=2.630E-01  e=8.036E+00  Trypanosoma brucei brucei
  8ove-assembly1_AR  TM=2.627E-01  e=9.762E+00  Trypanosoma brucei brucei

Organism: Perkinsus marinus (strain ATCC 50983 / TXsc) (NCBI:txid423536)

InterPro domains:
  IPR007242 Ubiquitin-like protein Atg12 [PF04110] (23-124)
  IPR007242 Ubiquitin-like protein Atg12 [PTHR13385] (20-123)
  IPR029071 Ubiquitin-like domain superfamily [SSF54236] (23-124)

Sequence (250 aa):
MSNDTDTQSIEVAVPFEKLRDFRVTVQLYPIGNAPPLKQCKFAMAGSTPVRVLIKFLEGAVMHSGTHTGTQEPDVYVYINNFFCPMDDQIMADLCREFGKVERDDEQRIKGGSLKLHYSVGPAYAMSNDTDTQSIEVAVPFEKLRDFRVTVQLYPIGNAPPLKQCKFAMAGSTPVRVLIKFLEGAVMHSGTHTGTQEPDVYVYINNFFCPMDDQIMADLCREFGKVERDDEQRIKGGSLKLHYSVGPAYA

Solvent-accessible surface area (backbone atoms only — not comparable to full-atom values): 14505 Å² total; per-residue (Å²): 135,87,82,77,75,79,73,74,74,65,81,63,81,66,53,71,63,65,76,23,62,32,42,33,33,39,35,61,38,65,35,91,83,30,71,77,60,92,79,38,65,54,74,41,63,8,69,40,35,39,43,59,54,49,51,53,47,29,53,49,46,55,67,57,71,76,50,80,64,96,60,82,60,56,62,39,59,28,41,46,65,71,37,69,72,53,53,77,42,38,44,30,60,50,26,71,72,73,32,46,74,42,61,46,99,83,68,45,62,67,31,32,36,32,60,32,32,32,22,67,40,84,84,75,134,136,85,80,77,74,77,73,73,75,67,82,64,82,68,53,71,64,65,76,22,62,31,42,33,33,38,36,60,39,63,36,90,83,29,71,76,59,92,78,39,65,53,72,41,63,8,68,41,35,38,46,58,54,48,52,54,47,28,53,50,46,54,67,56,73,76,50,80,66,96,61,82,59,56,62,39,56,28,42,45,64,72,39,69,72,52,55,80,42,40,43,30,60,50,25,70,72,74,34,46,74,41,62,46,99,85,68,43,61,66,31,31,38,30,63,34,32,33,21,68,39,84,83,74,134